Protein AF-A0A7C7JSM4-F1 (afdb_monomer)

Structure (mmCIF, N/CA/C/O backbone):
data_AF-A0A7C7JSM4-F1
#
_entry.id   AF-A0A7C7JSM4-F1
#
loop_
_atom_site.group_PDB
_atom_site.id
_atom_site.type_symbol
_atom_site.label_atom_id
_atom_site.label_alt_id
_atom_site.label_comp_id
_atom_site.label_asym_id
_atom_site.label_entity_id
_atom_site.label_seq_id
_atom_site.pdbx_PDB_ins_code
_atom_site.Cartn_x
_atom_site.Cartn_y
_atom_site.Cartn_z
_atom_site.occupancy
_atom_site.B_iso_or_equiv
_atom_site.auth_seq_id
_atom_site.auth_comp_id
_atom_site.auth_asym_id
_atom_site.auth_atom_id
_atom_site.pdbx_PDB_model_num
ATOM 1 N N . MET A 1 1 ? -4.586 15.746 -6.854 1.00 43.91 1 MET A N 1
ATOM 2 C CA . MET A 1 1 ? -5.622 15.555 -7.895 1.00 43.91 1 MET A CA 1
ATOM 3 C C . MET A 1 1 ? -6.341 14.269 -7.518 1.00 43.91 1 MET A C 1
ATOM 5 O O . MET A 1 1 ? -5.665 13.257 -7.448 1.00 43.91 1 MET A O 1
ATOM 9 N N . ARG A 1 2 ? -7.622 14.309 -7.131 1.00 60.72 2 ARG A N 1
ATOM 10 C CA . ARG A 1 2 ? -8.374 13.088 -6.781 1.00 60.72 2 ARG A CA 1
ATOM 11 C C . ARG A 1 2 ? -8.929 12.494 -8.073 1.00 60.72 2 ARG A C 1
ATOM 13 O O . ARG A 1 2 ? -9.637 13.203 -8.787 1.00 60.72 2 ARG A O 1
ATOM 20 N N . ALA A 1 3 ? -8.571 11.256 -8.400 1.00 77.19 3 ALA A N 1
ATOM 21 C CA . ALA A 1 3 ? -9.196 10.539 -9.502 1.00 77.19 3 ALA A CA 1
ATOM 22 C C . ALA A 1 3 ? -10.397 9.767 -8.948 1.00 77.19 3 ALA A C 1
ATOM 24 O O . ALA A 1 3 ? -10.268 8.973 -8.020 1.00 77.19 3 ALA A O 1
ATOM 25 N N . GLU A 1 4 ? -11.579 10.042 -9.490 1.00 86.44 4 GLU A N 1
ATOM 26 C CA . GLU A 1 4 ? -12.813 9.370 -9.099 1.00 86.44 4 GLU A CA 1
ATOM 27 C C . GLU A 1 4 ? -13.455 8.728 -10.328 1.00 86.44 4 GLU A C 1
ATOM 29 O O . GLU A 1 4 ? -13.474 9.305 -11.417 1.00 86.44 4 GLU A O 1
ATOM 34 N N . GLY A 1 5 ? -13.996 7.531 -10.144 1.00 87.50 5 GLY A N 1
ATOM 35 C CA . GLY A 1 5 ? -14.772 6.805 -11.139 1.00 87.50 5 GLY A CA 1
ATOM 36 C C . GLY A 1 5 ? -16.136 6.421 -10.583 1.00 87.50 5 GLY A C 1
ATOM 37 O O . GLY A 1 5 ? -16.350 6.384 -9.372 1.00 87.50 5 GLY A O 1
ATOM 38 N N . ALA A 1 6 ? -17.080 6.109 -11.464 1.00 87.94 6 ALA A N 1
ATOM 39 C CA . ALA A 1 6 ? -18.356 5.536 -11.062 1.00 87.94 6 ALA A CA 1
ATOM 40 C C . ALA A 1 6 ? -18.782 4.457 -12.054 1.00 87.94 6 ALA A C 1
ATOM 42 O O . ALA A 1 6 ? -18.641 4.627 -13.265 1.00 87.94 6 ALA A O 1
ATOM 43 N N . PHE A 1 7 ? -19.331 3.363 -11.540 1.00 87.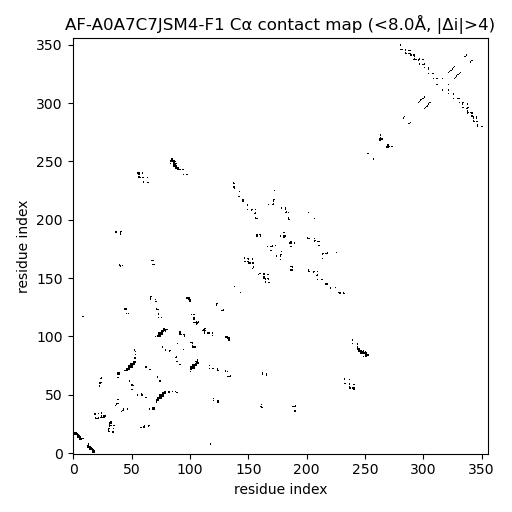94 7 PHE A N 1
ATOM 44 C CA . PHE A 1 7 ? -19.892 2.289 -12.353 1.00 87.94 7 PHE A CA 1
ATOM 45 C C . PHE A 1 7 ? -21.168 1.738 -11.714 1.00 87.94 7 PHE A C 1
ATOM 47 O O . PHE A 1 7 ? -21.513 2.077 -10.580 1.00 87.94 7 PHE A O 1
ATOM 54 N N . VAL A 1 8 ? -21.909 0.925 -12.466 1.00 84.94 8 VAL A N 1
ATOM 55 C CA . VAL A 1 8 ? -23.122 0.260 -11.980 1.00 84.94 8 VAL A CA 1
ATOM 56 C C . VAL A 1 8 ? -22.931 -1.244 -12.087 1.00 84.94 8 VAL A C 1
ATOM 58 O O . VAL A 1 8 ? -22.596 -1.743 -13.159 1.00 84.94 8 VAL A O 1
ATOM 61 N N . HIS A 1 9 ? -23.169 -1.955 -10.990 1.00 82.00 9 HIS A N 1
ATOM 62 C CA . HIS A 1 9 ? -23.124 -3.411 -10.924 1.00 82.00 9 HIS A CA 1
ATOM 63 C C . HIS A 1 9 ? -24.353 -3.916 -10.163 1.00 82.00 9 HIS A C 1
ATOM 65 O O . HIS A 1 9 ? -24.706 -3.356 -9.128 1.00 82.00 9 HIS A O 1
ATOM 71 N N . GLU A 1 10 ? -25.064 -4.898 -10.725 1.00 81.19 10 GLU A N 1
ATOM 72 C CA . GLU A 1 10 ? -26.321 -5.443 -10.172 1.00 81.19 10 GLU A CA 1
ATOM 73 C C . GLU A 1 10 ? -27.350 -4.371 -9.746 1.00 81.19 10 GLU A C 1
ATOM 75 O O . GLU A 1 10 ? -28.054 -4.489 -8.745 1.00 81.19 10 GLU A O 1
ATOM 80 N N . GLY A 1 11 ? -27.433 -3.276 -10.510 1.00 79.94 11 GLY A N 1
ATOM 81 C CA . GLY A 1 11 ? -28.351 -2.165 -10.235 1.00 79.94 11 GLY A CA 1
ATOM 82 C C . GLY A 1 11 ? -27.912 -1.218 -9.111 1.00 79.94 11 GLY A C 1
ATOM 83 O O . GLY A 1 11 ? -28.599 -0.227 -8.863 1.00 79.94 11 GLY A O 1
ATOM 84 N N . LYS A 1 12 ? -26.762 -1.455 -8.468 1.00 82.94 12 LYS A N 1
ATOM 85 C CA . LYS A 1 12 ? -26.155 -0.541 -7.493 1.00 82.94 12 LYS A CA 1
ATOM 86 C C . LYS A 1 12 ? -25.086 0.323 -8.139 1.00 82.94 12 LYS A C 1
ATOM 88 O O . LYS A 1 12 ? -24.290 -0.148 -8.946 1.00 82.94 12 LYS A O 1
ATOM 93 N N . ARG A 1 13 ? -25.060 1.604 -7.770 1.00 87.62 13 ARG A N 1
ATOM 94 C CA . ARG A 1 13 ? -24.029 2.548 -8.206 1.00 87.62 13 ARG A CA 1
ATOM 95 C C . ARG A 1 13 ? -22.855 2.485 -7.235 1.00 87.62 13 ARG A C 1
ATOM 97 O O . ARG A 1 13 ? -23.039 2.760 -6.056 1.00 87.62 13 ARG A O 1
ATOM 104 N N . ALA A 1 14 ? -21.675 2.168 -7.745 1.00 87.81 14 ALA A N 1
ATOM 105 C CA . ALA A 1 14 ? -20.425 2.213 -7.005 1.00 87.81 14 ALA A CA 1
ATOM 106 C C . ALA A 1 14 ? -19.647 3.476 -7.391 1.00 87.81 14 ALA A C 1
ATOM 108 O O . ALA A 1 14 ? -19.574 3.829 -8.572 1.00 87.81 14 ALA A O 1
ATOM 109 N N . LYS A 1 15 ? -19.071 4.150 -6.392 1.00 90.62 15 LYS A N 1
ATOM 110 C CA . LYS A 1 15 ? -18.093 5.226 -6.573 1.00 90.62 15 LYS A CA 1
ATOM 111 C C . LYS A 1 15 ? -16.720 4.664 -6.219 1.00 90.62 15 LYS A C 1
ATOM 113 O O . LYS A 1 15 ? -16.550 4.100 -5.146 1.00 90.62 15 LYS A O 1
ATOM 118 N N . VAL A 1 16 ? -15.761 4.821 -7.120 1.00 91.88 16 VAL A N 1
ATOM 119 C CA . VAL A 1 16 ? -14.362 4.446 -6.908 1.00 91.88 16 VAL A CA 1
ATOM 120 C C . VAL A 1 16 ? -13.582 5.722 -6.666 1.00 91.88 16 VAL A C 1
ATOM 122 O O . VAL A 1 16 ? -13.683 6.661 -7.454 1.00 91.88 16 VAL A O 1
ATOM 125 N N . VAL A 1 17 ? -12.821 5.757 -5.581 1.00 90.81 17 VAL A N 1
ATOM 126 C CA . VAL A 1 17 ? -11.899 6.849 -5.276 1.00 90.81 17 VAL A CA 1
ATOM 127 C C . VAL A 1 17 ? -10.500 6.265 -5.301 1.00 90.81 17 VAL A C 1
ATOM 129 O O . VAL A 1 17 ? -10.220 5.317 -4.571 1.00 90.81 17 VAL A O 1
ATOM 132 N N . ASP A 1 18 ? -9.653 6.805 -6.168 1.00 91.12 18 ASP A N 1
ATOM 133 C CA . ASP A 1 18 ? -8.250 6.425 -6.225 1.00 91.12 18 ASP A CA 1
ATOM 134 C C . ASP A 1 18 ? -7.479 7.158 -5.127 1.00 91.12 18 ASP A C 1
ATOM 136 O O . ASP A 1 18 ? -7.589 8.383 -4.978 1.00 91.12 18 ASP A O 1
ATOM 140 N N . LEU A 1 19 ? -6.720 6.394 -4.347 1.00 90.31 19 LEU A N 1
ATOM 141 C CA . LEU A 1 19 ? -5.859 6.923 -3.297 1.00 90.31 19 LEU A CA 1
ATOM 142 C C . LEU A 1 19 ? -4.424 7.015 -3.820 1.00 90.31 19 LEU A C 1
ATOM 144 O O . LEU A 1 19 ? -4.036 6.214 -4.672 1.00 90.31 19 LEU A O 1
ATOM 148 N N . PRO A 1 20 ? -3.614 7.967 -3.322 1.00 86.81 20 PRO A N 1
ATOM 149 C CA . PRO A 1 20 ? -2.189 7.991 -3.623 1.00 86.81 20 PRO A CA 1
ATOM 150 C C . PRO A 1 20 ? -1.550 6.618 -3.379 1.00 86.81 20 PRO A C 1
ATOM 152 O O . PRO A 1 20 ? -1.876 5.934 -2.409 1.00 86.81 20 PRO A O 1
ATOM 155 N N . GLY A 1 21 ? -0.652 6.200 -4.272 1.00 83.88 21 GLY A N 1
ATOM 156 C CA . GLY A 1 21 ? 0.032 4.917 -4.142 1.00 83.88 21 GLY A CA 1
ATOM 157 C C . GLY A 1 21 ? 1.046 4.952 -3.002 1.00 83.88 21 GLY A C 1
ATOM 158 O O . GLY A 1 21 ? 1.969 5.763 -3.029 1.00 83.88 21 GLY A O 1
ATOM 159 N N . THR A 1 22 ? 0.905 4.053 -2.029 1.00 84.88 22 THR A N 1
ATOM 160 C CA . THR A 1 22 ? 1.775 4.001 -0.848 1.00 84.88 22 THR A CA 1
ATOM 161 C C . THR A 1 22 ? 2.287 2.590 -0.578 1.00 84.88 22 THR A C 1
ATOM 163 O O . THR A 1 22 ? 1.733 1.602 -1.058 1.00 84.88 22 THR A O 1
ATOM 166 N N . TYR A 1 23 ? 3.385 2.488 0.175 1.00 79.81 23 TYR A N 1
ATOM 167 C CA . TYR A 1 23 ? 3.952 1.204 0.616 1.00 79.81 23 TYR A CA 1
ATOM 168 C C . TYR A 1 23 ? 3.729 0.935 2.110 1.00 79.81 23 TYR A C 1
ATOM 170 O O . TYR A 1 23 ? 4.028 -0.159 2.590 1.00 79.81 23 TYR A O 1
ATOM 178 N N . SER A 1 24 ? 3.234 1.933 2.838 1.00 81.88 24 SER A N 1
ATOM 179 C CA . SER A 1 24 ? 2.976 1.921 4.271 1.00 81.88 24 SER A CA 1
ATOM 180 C C . SER A 1 24 ? 1.908 2.976 4.589 1.00 81.88 24 SER A C 1
ATOM 182 O O . SER A 1 24 ? 1.649 3.863 3.784 1.00 81.88 24 SER A O 1
ATOM 184 N N . LEU A 1 25 ? 1.272 2.861 5.748 1.00 80.56 25 LEU A N 1
ATOM 185 C CA . LEU A 1 25 ? 0.425 3.865 6.402 1.00 80.56 25 LEU A CA 1
ATOM 186 C C . LEU A 1 25 ? 1.050 4.301 7.744 1.00 80.56 25 LEU A C 1
ATOM 188 O O . LEU A 1 25 ? 0.390 4.878 8.616 1.00 80.56 25 LEU A O 1
ATOM 192 N N . LEU A 1 26 ? 2.315 3.930 7.970 1.00 70.00 26 LEU A N 1
ATOM 193 C CA . LEU A 1 26 ? 3.094 4.286 9.156 1.00 70.00 26 LEU A CA 1
ATOM 194 C C . LEU A 1 26 ? 4.000 5.502 8.930 1.00 70.00 26 LEU A C 1
ATOM 196 O O . LEU A 1 26 ? 4.373 6.122 9.922 1.00 70.00 26 LEU A O 1
ATOM 200 N N . ALA A 1 27 ? 4.384 5.840 7.693 1.00 63.75 27 ALA A N 1
ATOM 201 C CA . ALA A 1 27 ? 5.304 6.945 7.449 1.00 63.75 27 ALA A CA 1
ATOM 202 C C . ALA A 1 27 ? 4.554 8.281 7.321 1.00 63.75 27 ALA A C 1
ATOM 204 O O . ALA A 1 27 ? 3.412 8.350 6.877 1.00 63.75 27 ALA A O 1
ATOM 205 N N . GLY A 1 28 ? 5.221 9.369 7.706 1.00 68.75 28 GLY A N 1
ATOM 206 C CA . GLY A 1 28 ? 4.673 10.732 7.662 1.00 68.75 28 GLY A CA 1
ATOM 207 C C . GLY A 1 28 ? 4.809 11.402 6.294 1.00 68.75 28 GLY A C 1
ATOM 208 O O . GLY A 1 28 ? 5.182 12.570 6.219 1.00 68.75 28 GLY A O 1
ATOM 209 N N . SER A 1 29 ? 4.634 10.658 5.196 1.00 81.94 29 SER A N 1
ATOM 210 C CA . SER A 1 29 ? 4.543 11.300 3.881 1.00 81.94 29 SER A CA 1
ATOM 211 C C . SER A 1 29 ? 3.112 11.776 3.648 1.00 81.94 29 SER A C 1
ATOM 213 O O . SER A 1 29 ? 2.163 11.114 4.060 1.00 81.94 29 SER A O 1
ATOM 215 N N . VAL A 1 30 ? 2.952 12.902 2.952 1.00 81.81 30 VAL A N 1
ATOM 216 C CA . VAL A 1 30 ? 1.628 13.489 2.683 1.00 81.81 30 VAL A CA 1
ATOM 217 C C . VAL A 1 30 ? 0.700 12.492 1.976 1.00 81.81 30 VAL A C 1
ATOM 219 O O . VAL A 1 30 ? -0.482 12.417 2.293 1.00 81.81 30 VAL A O 1
ATOM 222 N N . ASP A 1 31 ? 1.234 11.692 1.051 1.00 84.12 31 ASP A N 1
ATOM 223 C CA . ASP A 1 31 ? 0.460 10.678 0.327 1.00 84.12 31 ASP A CA 1
ATOM 224 C C . ASP A 1 31 ? -0.027 9.550 1.257 1.00 84.12 31 ASP A C 1
ATOM 226 O O . ASP A 1 31 ? -1.166 9.094 1.137 1.00 84.12 31 ASP A O 1
ATOM 230 N N . GLU A 1 32 ? 0.806 9.140 2.219 1.00 83.88 32 GLU A N 1
ATOM 231 C CA . GLU A 1 32 ? 0.465 8.134 3.235 1.00 83.88 32 GLU A CA 1
ATOM 232 C C . GLU A 1 32 ? -0.576 8.631 4.230 1.00 83.88 32 GLU A C 1
ATOM 234 O O . GLU A 1 32 ? -1.532 7.910 4.521 1.00 83.88 32 GLU A O 1
ATOM 239 N N . GLU A 1 33 ? -0.435 9.869 4.700 1.00 80.50 33 GLU A N 1
ATOM 240 C CA . GLU A 1 33 ? -1.409 10.508 5.583 1.00 80.50 33 GLU A CA 1
ATOM 241 C C . GLU A 1 33 ? -2.777 10.606 4.904 1.00 80.50 33 GLU A C 1
ATOM 243 O O . GLU A 1 33 ? -3.778 10.173 5.470 1.00 80.50 33 GLU A O 1
ATOM 248 N N . VAL A 1 34 ? -2.819 11.058 3.646 1.00 83.31 34 VAL A N 1
ATOM 249 C CA . VAL A 1 34 ? -4.068 11.165 2.877 1.00 83.31 34 VAL A CA 1
ATOM 250 C C . VAL A 1 34 ? -4.736 9.801 2.680 1.00 83.31 34 VAL A C 1
ATOM 252 O O . VAL A 1 34 ? -5.952 9.690 2.848 1.00 83.31 34 VAL A O 1
ATOM 255 N N . ALA A 1 35 ? -3.976 8.760 2.323 1.00 87.31 35 ALA A N 1
ATOM 256 C CA . ALA A 1 35 ? -4.527 7.417 2.144 1.00 87.31 35 ALA A CA 1
ATOM 257 C C . ALA A 1 35 ? -5.081 6.856 3.465 1.00 87.31 35 ALA A C 1
ATOM 259 O O . ALA A 1 35 ? -6.207 6.359 3.511 1.00 87.31 35 ALA A O 1
ATOM 260 N N . ARG A 1 36 ? -4.315 6.985 4.552 1.00 85.19 36 ARG A N 1
ATOM 261 C CA . ARG A 1 36 ? -4.686 6.542 5.902 1.00 85.19 36 ARG A CA 1
ATOM 262 C C . ARG A 1 36 ? -5.955 7.224 6.400 1.00 85.19 36 ARG A C 1
ATOM 264 O O . ARG A 1 36 ? -6.879 6.550 6.854 1.00 85.19 36 ARG A O 1
ATOM 271 N N . ASP A 1 37 ? -6.010 8.544 6.278 1.00 80.94 37 ASP A N 1
ATOM 272 C CA . ASP A 1 37 ? -7.128 9.350 6.751 1.00 80.94 37 ASP A CA 1
ATOM 273 C C . ASP A 1 37 ? -8.402 9.045 5.961 1.00 80.94 37 ASP A C 1
ATOM 275 O O . ASP A 1 37 ? -9.491 8.981 6.532 1.00 80.94 37 ASP A O 1
ATOM 279 N N . PHE A 1 38 ? -8.280 8.775 4.660 1.00 86.38 38 PHE A N 1
ATOM 280 C CA . PHE A 1 38 ? -9.420 8.358 3.853 1.00 86.38 38 PHE A CA 1
ATOM 281 C C . PHE A 1 38 ? -9.923 6.960 4.236 1.00 86.38 38 PHE A C 1
ATOM 283 O O . PHE A 1 38 ? -11.129 6.764 4.375 1.00 86.38 38 PHE A O 1
ATOM 290 N N . VAL A 1 39 ? -9.027 5.987 4.438 1.00 87.56 39 VAL A N 1
ATOM 291 C CA . VAL A 1 39 ? -9.419 4.625 4.847 1.00 87.56 39 VAL A CA 1
ATOM 292 C C . VAL A 1 39 ? -10.088 4.636 6.224 1.00 87.56 39 VAL A C 1
ATOM 294 O O . VAL A 1 39 ? -11.064 3.914 6.430 1.00 87.56 39 VAL A O 1
ATOM 297 N N . LEU A 1 40 ? -9.604 5.466 7.152 1.00 82.44 40 LEU A N 1
ATOM 298 C CA . LEU A 1 40 ? -10.149 5.550 8.504 1.00 82.44 40 LEU A CA 1
ATOM 299 C C . LEU A 1 40 ? -11.435 6.386 8.569 1.00 82.44 40 LEU A C 1
ATOM 301 O O . LEU A 1 40 ? -12.444 5.898 9.070 1.00 82.44 40 LEU A O 1
ATOM 305 N N . PHE A 1 41 ? -11.428 7.624 8.069 1.00 80.25 41 PHE A N 1
ATOM 306 C CA . PHE A 1 41 ? -12.522 8.590 8.262 1.00 80.25 41 PHE A CA 1
ATOM 307 C C . PHE A 1 41 ? -13.465 8.714 7.073 1.00 80.25 41 PHE A C 1
ATOM 309 O O . PHE A 1 41 ? -14.626 9.068 7.262 1.00 80.25 41 PHE A O 1
ATOM 316 N N . GLY A 1 42 ? -13.010 8.360 5.871 1.00 76.38 42 GLY A N 1
ATOM 317 C CA . GLY A 1 42 ? -13.853 8.332 4.677 1.00 76.38 42 GLY A CA 1
ATOM 318 C C . GLY A 1 42 ? -14.924 7.238 4.722 1.00 76.38 42 GLY A C 1
ATOM 319 O O . GLY A 1 42 ? -15.819 7.244 3.881 1.00 76.38 42 GLY A O 1
ATOM 320 N N . ARG A 1 43 ? -14.841 6.315 5.698 1.00 79.69 43 ARG A N 1
ATOM 321 C CA . ARG A 1 43 ? -15.768 5.191 5.919 1.00 79.69 43 ARG A CA 1
ATOM 322 C C . ARG A 1 43 ? -16.137 4.471 4.603 1.00 79.69 43 ARG A C 1
ATOM 324 O O . ARG A 1 43 ? -17.324 4.349 4.296 1.00 79.69 43 ARG A O 1
ATOM 331 N N . PRO A 1 44 ? -15.151 4.010 3.806 1.00 88.38 44 PRO A N 1
ATOM 332 C CA . PRO A 1 44 ? -15.445 3.310 2.563 1.00 88.38 44 PRO A CA 1
ATOM 333 C C . PRO A 1 44 ? -16.218 2.011 2.833 1.00 88.38 44 PRO A C 1
ATOM 335 O O . PRO A 1 44 ? -15.909 1.272 3.770 1.00 88.38 44 PRO A O 1
ATOM 338 N N . ASP A 1 45 ? -17.195 1.699 1.975 1.00 90.31 45 ASP A N 1
ATOM 339 C CA . ASP A 1 45 ? -17.952 0.442 2.062 1.00 90.31 45 ASP A CA 1
ATOM 340 C C . ASP A 1 45 ? -17.056 -0.787 1.856 1.00 90.31 45 ASP A C 1
ATOM 342 O O . ASP A 1 45 ? -17.336 -1.847 2.421 1.00 90.31 45 ASP A O 1
ATOM 346 N N . VAL A 1 46 ? -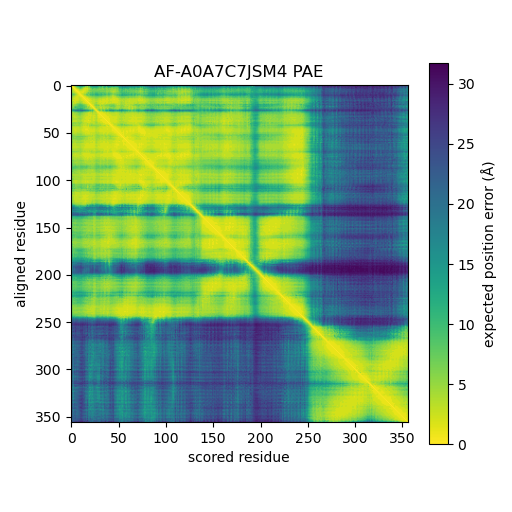16.002 -0.635 1.039 1.00 92.75 46 VAL A N 1
ATOM 347 C CA . VAL A 1 46 ? -14.953 -1.624 0.756 1.00 92.75 46 VAL A CA 1
ATOM 348 C C . VAL A 1 46 ? -13.656 -0.910 0.376 1.00 92.75 46 VAL A C 1
ATOM 350 O O . VAL A 1 46 ? -13.667 0.014 -0.438 1.00 92.75 46 VAL A O 1
ATOM 353 N N . THR A 1 47 ? -12.533 -1.397 0.894 1.00 94.19 47 THR A N 1
ATOM 354 C CA . THR A 1 47 ? -11.178 -1.002 0.500 1.00 94.19 47 THR A CA 1
ATOM 355 C C . THR A 1 47 ? -10.562 -2.097 -0.369 1.00 94.19 47 THR A C 1
ATOM 357 O O . THR A 1 47 ? -10.376 -3.227 0.081 1.00 94.19 47 THR A O 1
ATOM 360 N N . VAL A 1 48 ? -10.224 -1.779 -1.621 1.00 95.25 48 VAL A N 1
ATOM 361 C CA . VAL A 1 48 ? -9.515 -2.712 -2.512 1.00 95.25 48 VAL A CA 1
ATOM 362 C C . VAL A 1 48 ? -8.017 -2.461 -2.412 1.00 95.25 48 VAL A C 1
ATOM 364 O O . VAL A 1 48 ? -7.553 -1.366 -2.722 1.00 95.25 48 VAL A O 1
ATOM 367 N N . VAL A 1 49 ? -7.253 -3.477 -2.015 1.00 95.31 49 VAL A N 1
ATOM 368 C CA . VAL A 1 49 ? -5.791 -3.388 -1.903 1.00 95.31 49 VAL A CA 1
ATOM 369 C C . VAL A 1 49 ? -5.153 -4.152 -3.051 1.00 95.31 49 VAL A C 1
ATOM 371 O O . VAL A 1 49 ? -5.247 -5.377 -3.129 1.00 95.31 49 VAL A O 1
ATOM 374 N N . VAL A 1 50 ? -4.508 -3.424 -3.960 1.00 95.00 50 VAL A N 1
ATOM 375 C CA . VAL A 1 50 ? -3.822 -4.008 -5.117 1.00 95.00 50 VAL A CA 1
ATOM 376 C C . VAL A 1 50 ? -2.422 -4.455 -4.711 1.00 95.00 50 VAL A C 1
ATOM 378 O O . VAL A 1 50 ? -1.609 -3.653 -4.262 1.00 95.00 50 VAL A O 1
ATOM 381 N N . VAL A 1 51 ? -2.134 -5.740 -4.894 1.00 94.81 51 VAL A N 1
ATOM 382 C CA . VAL A 1 51 ? -0.903 -6.397 -4.451 1.00 94.81 51 VAL A CA 1
ATOM 383 C C . VAL A 1 51 ? -0.151 -6.970 -5.646 1.00 94.81 51 VAL A C 1
ATOM 385 O O . VAL A 1 51 ? -0.698 -7.754 -6.415 1.00 94.81 51 VAL A O 1
ATOM 388 N N . ASP A 1 52 ? 1.126 -6.617 -5.788 1.00 93.38 52 ASP A N 1
ATOM 389 C CA . ASP A 1 52 ? 2.014 -7.180 -6.813 1.00 93.38 52 ASP A CA 1
ATOM 390 C C . ASP A 1 52 ? 2.448 -8.613 -6.444 1.00 93.38 52 ASP A C 1
ATOM 392 O O . ASP A 1 52 ? 3.186 -8.826 -5.474 1.00 93.38 52 ASP A O 1
ATOM 396 N N . ALA A 1 53 ? 2.042 -9.600 -7.250 1.00 92.25 53 ALA A N 1
ATOM 397 C CA . ALA A 1 53 ? 2.390 -11.005 -7.051 1.00 92.25 53 ALA A CA 1
ATOM 398 C C . ALA A 1 53 ? 3.902 -11.291 -7.126 1.00 92.25 53 ALA A C 1
ATOM 400 O O . ALA A 1 53 ? 4.368 -12.265 -6.528 1.00 92.25 53 ALA A O 1
ATOM 401 N N . THR A 1 54 ? 4.688 -10.453 -7.815 1.00 89.19 54 THR A N 1
ATOM 402 C CA . THR A 1 54 ? 6.154 -10.591 -7.893 1.00 89.19 54 THR A CA 1
ATOM 403 C C . THR A 1 54 ? 6.847 -10.187 -6.587 1.00 89.19 54 THR A C 1
ATOM 405 O O . THR A 1 54 ? 7.939 -10.672 -6.291 1.00 89.19 54 THR A O 1
ATOM 408 N N . ARG A 1 55 ? 6.204 -9.333 -5.775 1.00 89.75 55 ARG A N 1
ATOM 409 C CA . ARG A 1 55 ? 6.741 -8.762 -4.527 1.00 89.75 55 ARG A CA 1
ATOM 410 C C . ARG A 1 55 ? 5.752 -8.885 -3.366 1.00 89.75 55 ARG A C 1
ATOM 412 O O . ARG A 1 55 ? 5.535 -7.922 -2.629 1.00 89.75 55 ARG A O 1
ATOM 419 N N . LEU A 1 56 ? 5.170 -10.073 -3.201 1.00 91.50 56 LEU A N 1
ATOM 420 C CA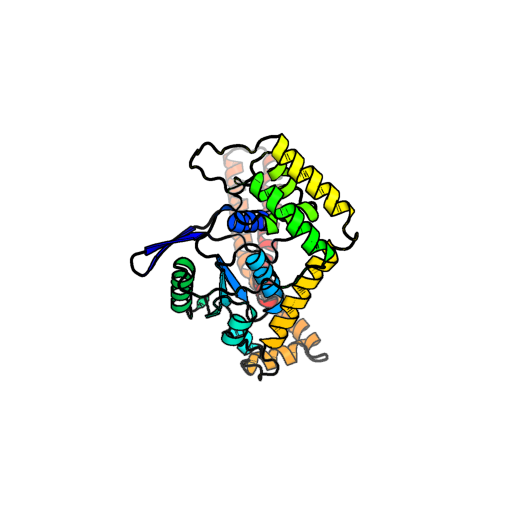 . LEU A 1 56 ? 4.098 -10.323 -2.230 1.00 91.50 56 LEU A CA 1
ATOM 421 C C . LEU A 1 56 ? 4.456 -9.874 -0.805 1.00 91.50 56 LEU A C 1
ATOM 423 O O . LEU A 1 56 ? 3.710 -9.106 -0.220 1.00 91.50 56 LEU A O 1
ATOM 427 N N . GLU A 1 57 ? 5.611 -10.290 -0.280 1.00 89.62 57 GLU A N 1
ATOM 428 C CA . GLU A 1 57 ? 6.078 -9.977 1.084 1.00 89.62 57 GLU A CA 1
ATOM 429 C C . GLU A 1 57 ? 5.995 -8.479 1.411 1.00 89.62 57 GLU A C 1
ATOM 431 O O . GLU A 1 57 ? 5.348 -8.083 2.376 1.00 89.62 57 GLU A O 1
ATOM 436 N N . ARG A 1 58 ? 6.567 -7.633 0.547 1.00 86.88 58 ARG A N 1
ATOM 437 C CA . ARG A 1 58 ? 6.570 -6.177 0.740 1.00 86.88 58 ARG A CA 1
ATOM 438 C C . ARG A 1 58 ? 5.164 -5.579 0.686 1.00 86.88 58 ARG A C 1
ATOM 440 O O . AR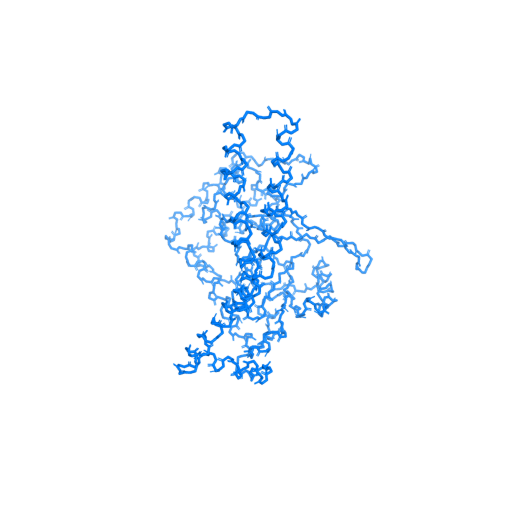G A 1 58 ? 4.870 -4.645 1.418 1.00 86.88 58 ARG A O 1
ATOM 447 N N . ASN A 1 59 ? 4.311 -6.096 -0.195 1.00 92.62 59 ASN A N 1
ATOM 448 C CA . ASN A 1 59 ? 2.950 -5.588 -0.369 1.00 92.62 59 ASN A CA 1
ATOM 449 C C . ASN A 1 59 ? 2.013 -6.056 0.756 1.00 92.62 59 ASN A C 1
ATOM 451 O O . ASN A 1 59 ? 1.091 -5.331 1.117 1.00 92.62 59 ASN A O 1
ATOM 455 N N . LEU A 1 60 ? 2.255 -7.234 1.342 1.00 92.56 60 LEU A N 1
ATOM 456 C CA . LEU A 1 60 ? 1.459 -7.729 2.466 1.00 92.56 60 LEU A CA 1
ATOM 457 C C . LEU A 1 60 ? 1.592 -6.853 3.710 1.00 92.56 60 LEU A C 1
ATOM 459 O O . LEU A 1 60 ? 0.638 -6.777 4.473 1.00 92.56 60 LEU A O 1
ATOM 463 N N . ASN A 1 61 ? 2.708 -6.141 3.888 1.00 89.25 61 ASN A N 1
ATOM 464 C CA . ASN A 1 61 ? 2.832 -5.167 4.972 1.00 89.25 61 ASN A CA 1
ATOM 465 C C . ASN A 1 61 ? 1.723 -4.096 4.905 1.00 89.25 61 ASN A C 1
ATOM 467 O O . ASN A 1 61 ? 1.055 -3.838 5.902 1.00 89.25 61 ASN A O 1
ATOM 471 N N . LEU A 1 62 ? 1.458 -3.540 3.716 1.00 91.5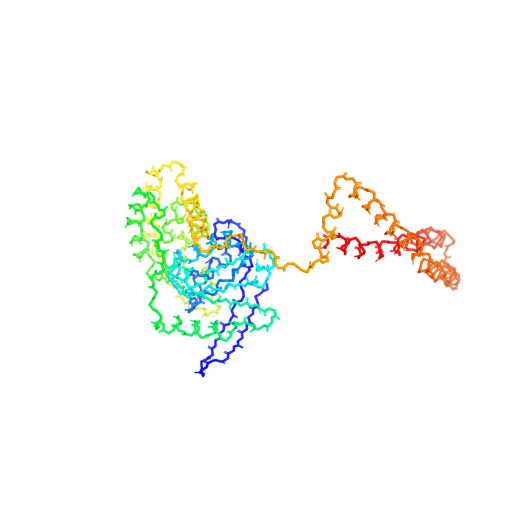0 62 LEU A N 1
ATOM 472 C CA . LEU A 1 62 ? 0.361 -2.588 3.517 1.00 91.50 62 LEU A CA 1
ATOM 473 C C . LEU A 1 62 ? -1.006 -3.238 3.777 1.00 91.50 62 LEU A C 1
ATOM 475 O O . LEU A 1 62 ? -1.860 -2.636 4.422 1.00 91.50 62 LEU A O 1
ATOM 479 N N . VAL A 1 63 ? -1.209 -4.474 3.306 1.00 92.88 63 VAL A N 1
ATOM 480 C CA . VAL A 1 63 ? -2.460 -5.217 3.533 1.00 92.88 63 VAL A CA 1
ATOM 481 C C . VAL A 1 63 ? -2.735 -5.371 5.028 1.00 92.88 63 VAL A C 1
ATOM 483 O O . VAL A 1 63 ? -3.832 -5.048 5.470 1.00 92.88 63 VAL A O 1
ATOM 486 N N . LEU A 1 64 ? -1.747 -5.811 5.813 1.00 90.06 64 LEU A N 1
ATOM 487 C CA . LEU A 1 64 ? -1.893 -5.991 7.259 1.00 90.06 64 LEU A CA 1
ATOM 488 C C . LEU A 1 64 ? -2.221 -4.669 7.967 1.00 90.06 64 LEU A C 1
ATOM 490 O O . LEU A 1 64 ? -3.129 -4.634 8.788 1.00 90.06 64 LEU A O 1
ATOM 494 N N . GLN A 1 65 ? -1.563 -3.570 7.591 1.00 88.69 65 GLN A N 1
ATOM 495 C CA . GLN A 1 65 ? -1.844 -2.249 8.167 1.00 88.69 65 GLN A CA 1
ATOM 496 C C . GLN A 1 65 ? -3.254 -1.739 7.837 1.00 88.69 65 GLN A C 1
ATOM 498 O O . GLN A 1 65 ? -3.878 -1.069 8.656 1.00 88.69 65 GLN A O 1
ATOM 503 N N . ILE A 1 66 ? -3.778 -2.047 6.648 1.00 90.81 66 ILE A N 1
ATOM 504 C CA . ILE A 1 66 ? -5.161 -1.709 6.290 1.00 90.81 66 ILE A CA 1
ATOM 505 C C . ILE A 1 66 ? -6.146 -2.584 7.075 1.00 90.81 66 ILE A C 1
ATOM 507 O O . ILE A 1 66 ? -7.161 -2.069 7.541 1.00 90.81 66 ILE A O 1
ATOM 511 N N . LEU A 1 67 ? -5.832 -3.869 7.278 1.00 88.94 67 LEU A N 1
ATOM 512 C CA . LEU A 1 67 ? -6.637 -4.782 8.100 1.00 88.94 67 LEU A CA 1
ATOM 513 C C . LEU A 1 67 ? -6.673 -4.374 9.583 1.00 88.94 67 LEU A C 1
ATOM 515 O O . LEU A 1 67 ? -7.656 -4.649 10.264 1.00 88.94 67 LEU A O 1
ATOM 519 N N . GLU A 1 68 ? -5.656 -3.666 10.087 1.00 85.50 68 GLU A N 1
ATOM 520 C CA . GLU A 1 68 ? -5.706 -3.041 11.420 1.00 85.50 68 GLU A CA 1
ATOM 521 C C . GLU A 1 68 ? -6.721 -1.885 11.498 1.00 85.50 68 GLU A C 1
ATOM 523 O O . GLU A 1 68 ? -7.223 -1.578 12.583 1.00 85.50 68 GLU A O 1
ATOM 528 N N . ILE A 1 69 ? -7.021 -1.232 10.367 1.00 86.31 69 ILE A N 1
ATOM 529 C CA . ILE A 1 69 ? -7.952 -0.098 10.284 1.00 86.31 69 ILE A CA 1
ATOM 530 C C . ILE A 1 69 ? -9.383 -0.581 10.028 1.00 86.31 69 ILE A C 1
ATOM 532 O O . ILE A 1 69 ? -10.306 -0.111 10.698 1.00 86.31 69 ILE A O 1
ATOM 536 N N . THR A 1 70 ? -9.578 -1.493 9.072 1.00 86.19 70 THR A N 1
ATOM 537 C CA . THR A 1 70 ? -10.900 -1.953 8.627 1.00 86.19 70 THR A CA 1
ATOM 538 C C . THR A 1 70 ? -10.889 -3.414 8.186 1.00 86.19 70 THR A C 1
ATOM 540 O O . THR A 1 70 ? -9.978 -3.869 7.501 1.00 86.19 70 THR A O 1
ATOM 543 N N . ASP A 1 71 ? -11.965 -4.133 8.504 1.00 86.25 71 ASP A N 1
ATOM 544 C CA . ASP A 1 71 ? -12.173 -5.513 8.052 1.00 86.25 71 ASP A CA 1
ATOM 545 C C . ASP A 1 71 ? -12.812 -5.572 6.642 1.00 86.25 71 ASP A C 1
ATOM 547 O O . ASP A 1 71 ? -12.925 -6.637 6.038 1.00 86.25 71 ASP A O 1
ATOM 551 N N . ARG A 1 72 ? -13.252 -4.436 6.081 1.00 89.88 72 ARG A N 1
ATOM 552 C CA . ARG A 1 72 ? -13.930 -4.365 4.770 1.00 89.88 72 ARG A CA 1
ATOM 553 C C . ARG A 1 72 ? -12.920 -4.302 3.625 1.00 89.88 72 ARG A C 1
ATOM 555 O O . ARG A 1 72 ? -12.875 -3.319 2.890 1.00 89.88 72 ARG A O 1
ATOM 562 N N . VAL A 1 73 ? -12.088 -5.329 3.489 1.00 93.19 73 VAL A N 1
ATOM 563 C CA . VAL A 1 73 ? -10.971 -5.352 2.532 1.00 93.19 73 VAL A CA 1
ATOM 564 C C . VAL A 1 73 ? -11.165 -6.435 1.475 1.00 93.19 73 VAL A C 1
ATOM 566 O O . VAL A 1 73 ? -11.596 -7.540 1.786 1.00 93.19 73 VAL A O 1
ATOM 569 N N . VAL A 1 74 ? -10.800 -6.134 0.228 1.00 95.44 74 VAL A N 1
ATOM 570 C CA . VAL A 1 74 ? -10.609 -7.127 -0.840 1.00 95.44 74 VAL A CA 1
ATOM 571 C C . VAL A 1 74 ? -9.194 -6.984 -1.380 1.00 95.44 74 VAL A C 1
ATOM 573 O O . VAL A 1 74 ? -8.785 -5.897 -1.787 1.00 95.44 74 VAL A O 1
ATOM 576 N N . VAL A 1 75 ? -8.434 -8.075 -1.399 1.00 96.19 75 VAL A N 1
ATOM 577 C CA . VAL A 1 75 ? -7.068 -8.077 -1.928 1.00 96.19 75 VAL A CA 1
ATOM 578 C C . VAL A 1 75 ? -7.098 -8.483 -3.395 1.00 96.19 75 VAL A C 1
ATOM 580 O O . VAL A 1 75 ? -7.543 -9.576 -3.740 1.00 96.19 75 VAL A O 1
ATOM 583 N N . PHE A 1 76 ? -6.589 -7.616 -4.266 1.00 96.38 76 PHE A N 1
ATOM 584 C CA . PHE A 1 76 ? -6.425 -7.910 -5.683 1.00 96.38 76 PHE A CA 1
ATOM 585 C C . PHE A 1 76 ? -4.963 -8.235 -5.992 1.00 96.38 76 PHE A C 1
ATOM 587 O O . PHE A 1 76 ? -4.113 -7.350 -6.082 1.00 96.38 76 PHE A O 1
ATOM 594 N N . LEU A 1 77 ? -4.667 -9.520 -6.158 1.00 95.56 77 LEU A N 1
ATOM 595 C CA . LEU A 1 77 ? -3.352 -10.033 -6.508 1.00 95.56 77 LEU A CA 1
ATOM 596 C C . LEU A 1 77 ? -3.101 -9.864 -8.017 1.00 95.56 77 LEU A C 1
ATOM 598 O O . LEU A 1 77 ? -3.543 -10.671 -8.837 1.00 95.56 77 LEU A O 1
ATOM 602 N N . ASN A 1 78 ? -2.383 -8.805 -8.376 1.00 94.56 78 ASN A N 1
ATOM 603 C CA . ASN A 1 78 ? -2.079 -8.412 -9.749 1.00 94.56 78 ASN A CA 1
ATOM 604 C C . ASN A 1 78 ? -0.732 -8.991 -10.231 1.00 94.56 78 ASN A C 1
ATOM 606 O O . ASN A 1 78 ? 0.088 -9.441 -9.431 1.00 94.56 78 ASN A O 1
ATOM 610 N N . LEU A 1 79 ? -0.474 -8.927 -11.542 1.00 91.06 79 LEU A N 1
ATOM 611 C CA . LEU A 1 79 ? 0.782 -9.361 -12.185 1.00 91.06 79 LEU A CA 1
ATOM 612 C C . LEU A 1 79 ? 1.112 -10.851 -11.964 1.00 91.06 79 LEU A C 1
ATOM 614 O O . LEU A 1 79 ? 2.277 -11.248 -11.858 1.00 91.06 79 LEU A O 1
ATOM 618 N N . VAL A 1 80 ? 0.085 -11.704 -11.881 1.00 89.44 80 VAL A N 1
ATOM 619 C CA . VAL A 1 80 ? 0.265 -13.155 -11.685 1.00 89.44 80 VAL A CA 1
ATOM 620 C C . VAL A 1 80 ? 0.950 -13.849 -12.864 1.00 89.44 80 VAL A C 1
ATOM 622 O O . VAL A 1 80 ? 1.601 -14.879 -12.687 1.00 89.44 80 VAL A O 1
ATOM 625 N N . ASP A 1 81 ? 0.824 -13.298 -14.066 1.00 88.62 81 ASP A N 1
ATOM 626 C CA . ASP A 1 81 ? 1.521 -13.728 -15.274 1.00 88.62 81 ASP A CA 1
ATOM 627 C C . ASP A 1 81 ? 3.029 -13.457 -15.175 1.00 88.62 81 ASP A C 1
ATOM 629 O O . ASP A 1 81 ? 3.833 -14.368 -15.394 1.00 88.62 81 ASP A O 1
ATOM 633 N N . GLU A 1 82 ? 3.414 -12.251 -14.756 1.00 87.12 82 GLU A N 1
ATOM 634 C CA . GLU A 1 82 ? 4.812 -11.858 -14.570 1.00 87.12 82 GLU A CA 1
ATOM 635 C C . GLU A 1 82 ? 5.464 -12.630 -13.414 1.00 87.12 82 GLU A C 1
ATOM 637 O O . GLU A 1 82 ? 6.571 -13.159 -13.542 1.00 87.12 82 GLU A O 1
ATOM 642 N N . ALA A 1 83 ? 4.738 -12.830 -12.309 1.00 87.31 83 ALA A N 1
ATOM 643 C CA . ALA A 1 83 ? 5.196 -13.687 -11.216 1.00 87.31 83 ALA A CA 1
ATOM 644 C C . ALA A 1 83 ? 5.525 -15.107 -11.713 1.00 87.31 83 ALA A C 1
ATOM 646 O O . ALA A 1 83 ? 6.610 -15.635 -11.435 1.00 87.31 83 ALA A O 1
ATOM 647 N N . ARG A 1 84 ? 4.649 -15.699 -12.540 1.00 86.12 84 ARG A N 1
ATOM 648 C CA . ARG A 1 84 ? 4.880 -17.023 -13.144 1.00 86.12 84 ARG A CA 1
ATOM 649 C C . ARG A 1 84 ? 6.092 -17.032 -14.079 1.00 86.12 84 ARG A C 1
ATOM 651 O O . ARG A 1 84 ? 6.848 -18.010 -14.065 1.00 86.12 84 ARG A O 1
ATOM 658 N N . ARG A 1 85 ? 6.337 -15.960 -14.845 1.00 81.88 85 ARG A N 1
ATOM 659 C CA . ARG A 1 85 ? 7.553 -15.817 -15.677 1.00 81.88 85 ARG A CA 1
ATOM 660 C C . ARG A 1 85 ? 8.823 -15.873 -14.833 1.00 81.88 85 ARG A C 1
ATOM 662 O O . ARG A 1 85 ? 9.770 -16.584 -15.185 1.00 81.88 85 ARG A O 1
ATOM 669 N N . HIS A 1 86 ? 8.803 -15.246 -13.659 1.00 81.38 86 HIS A N 1
ATOM 670 C CA . HIS A 1 86 ? 9.900 -15.288 -12.693 1.00 81.38 86 HIS A CA 1
ATOM 671 C C . HIS A 1 86 ? 9.988 -16.583 -11.865 1.00 81.38 86 HIS A C 1
ATOM 673 O O . HIS A 1 86 ? 10.929 -16.740 -11.082 1.00 81.38 86 HIS A O 1
ATOM 679 N N . GLY A 1 87 ? 9.092 -17.553 -12.081 1.00 81.88 87 GLY A N 1
ATOM 680 C CA . GLY A 1 87 ? 9.078 -18.827 -11.354 1.00 81.88 87 GLY A CA 1
ATOM 681 C C . GLY A 1 87 ? 8.469 -18.726 -9.951 1.00 81.88 87 GLY A C 1
ATOM 682 O O . GLY A 1 87 ? 8.770 -19.558 -9.092 1.00 81.88 87 GLY A O 1
ATOM 683 N N . ILE A 1 88 ? 7.636 -17.710 -9.726 1.00 87.00 88 ILE A N 1
ATOM 684 C CA . ILE A 1 88 ? 6.873 -17.479 -8.500 1.00 87.00 88 ILE A CA 1
ATOM 685 C C . ILE A 1 88 ? 5.412 -17.835 -8.794 1.00 87.00 88 ILE A C 1
ATOM 687 O O . ILE A 1 88 ? 4.827 -17.346 -9.758 1.00 87.00 88 ILE A O 1
ATOM 691 N N . ALA A 1 89 ? 4.803 -18.681 -7.968 1.00 88.56 89 ALA A N 1
ATOM 692 C CA . ALA A 1 89 ? 3.349 -18.809 -7.927 1.00 88.56 89 ALA A CA 1
ATOM 693 C C . ALA A 1 89 ? 2.853 -18.514 -6.519 1.00 88.56 89 ALA A C 1
ATOM 695 O O . ALA A 1 89 ? 3.517 -18.830 -5.534 1.00 88.56 89 ALA A O 1
ATOM 696 N N . VAL A 1 90 ? 1.677 -17.911 -6.444 1.00 90.94 90 VAL A N 1
ATOM 697 C CA . VAL A 1 90 ? 1.017 -17.532 -5.200 1.00 90.94 90 VAL A CA 1
ATOM 698 C C . VAL A 1 90 ? -0.297 -18.302 -5.148 1.00 90.94 90 VAL A C 1
ATOM 700 O O . VAL A 1 90 ? -1.068 -18.267 -6.106 1.00 90.94 90 VAL A O 1
ATOM 703 N N . ASP A 1 91 ? -0.530 -19.035 -4.063 1.00 92.06 91 ASP A N 1
ATOM 704 C CA . ASP A 1 91 ? -1.796 -19.732 -3.828 1.00 92.06 91 ASP A CA 1
ATOM 705 C C . ASP A 1 91 ? -2.830 -18.740 -3.272 1.00 92.06 91 ASP A C 1
ATOM 707 O O . ASP A 1 91 ? -2.835 -18.445 -2.077 1.00 92.06 91 ASP A O 1
ATOM 711 N N . SER A 1 92 ? -3.693 -18.194 -4.136 1.00 92.12 92 SER A N 1
ATOM 712 C CA . SER A 1 92 ? -4.687 -17.185 -3.740 1.00 92.12 92 SER A CA 1
ATOM 713 C C . SER A 1 92 ? -5.652 -17.701 -2.672 1.00 92.12 92 SER A C 1
ATOM 715 O O . SER A 1 92 ? -5.928 -16.989 -1.714 1.00 92.12 92 SER A O 1
ATOM 717 N N . SER A 1 93 ? -6.094 -18.958 -2.764 1.00 92.06 93 SER A N 1
ATOM 718 C CA . SER A 1 93 ? -6.998 -19.558 -1.777 1.00 92.06 93 SER A CA 1
ATOM 719 C C . SER A 1 93 ? -6.326 -19.757 -0.421 1.00 92.06 93 SER A C 1
ATOM 721 O O . SER A 1 93 ? -6.975 -19.669 0.621 1.00 92.06 93 SER A O 1
ATOM 723 N N . ARG A 1 94 ? -5.024 -20.064 -0.394 1.00 92.75 94 ARG A N 1
ATOM 724 C CA . ARG A 1 94 ? -4.265 -20.091 0.861 1.00 92.75 94 ARG A CA 1
ATOM 725 C C . ARG A 1 94 ? -4.058 -18.690 1.413 1.00 92.75 94 ARG A C 1
ATOM 727 O O . ARG A 1 94 ? -4.187 -18.531 2.621 1.00 92.75 94 ARG A O 1
ATOM 734 N N . LEU A 1 95 ? -3.775 -17.706 0.561 1.00 93.69 95 LEU A N 1
ATOM 735 C CA . LEU A 1 95 ? -3.642 -16.313 0.984 1.00 93.69 95 LEU A CA 1
ATOM 736 C C . LEU A 1 95 ? -4.936 -15.798 1.617 1.00 93.69 95 LEU A C 1
ATOM 738 O O . LEU A 1 95 ? -4.890 -15.197 2.679 1.00 93.69 95 LEU A O 1
ATOM 742 N N . GLU A 1 96 ? -6.079 -16.109 1.011 1.00 92.88 96 GLU A N 1
ATOM 743 C CA . GLU A 1 96 ? -7.409 -15.770 1.522 1.00 92.88 96 GLU A CA 1
ATOM 744 C C . GLU A 1 96 ? -7.641 -16.346 2.923 1.00 92.88 96 GLU A C 1
ATOM 746 O O . GLU A 1 96 ? -8.055 -15.627 3.826 1.00 92.88 96 GLU A O 1
ATOM 751 N N . ARG A 1 97 ? -7.279 -17.616 3.153 1.00 90.81 97 ARG A N 1
ATOM 752 C CA . ARG A 1 97 ? -7.364 -18.236 4.489 1.00 90.81 97 ARG A CA 1
ATOM 753 C C . ARG A 1 97 ? -6.401 -17.624 5.506 1.00 90.81 97 ARG A C 1
ATOM 755 O O . ARG A 1 97 ? -6.747 -17.544 6.677 1.00 90.81 97 ARG A O 1
ATOM 762 N N . GLU A 1 98 ? -5.195 -17.258 5.079 1.00 90.50 98 GLU A N 1
ATOM 763 C CA . GLU A 1 98 ? -4.168 -16.663 5.946 1.00 90.50 98 GLU A CA 1
ATOM 764 C C . GLU A 1 98 ? -4.451 -15.189 6.268 1.00 90.50 98 GLU A C 1
ATOM 766 O O . GLU A 1 98 ? -3.979 -14.708 7.289 1.00 90.50 98 GLU A O 1
ATOM 771 N N . LEU A 1 99 ? -5.198 -14.467 5.424 1.00 90.81 99 LEU A N 1
ATOM 772 C CA . LEU A 1 99 ? -5.583 -13.070 5.661 1.00 90.81 99 LEU A CA 1
ATOM 773 C C . LEU A 1 99 ? -6.989 -12.926 6.255 1.00 90.81 99 LEU A C 1
ATOM 775 O O . LEU A 1 99 ? -7.267 -11.937 6.931 1.00 90.81 99 LEU A O 1
ATOM 779 N N . GLY A 1 100 ? -7.879 -13.890 6.011 1.00 89.25 100 GLY A N 1
ATOM 780 C CA . GLY A 1 100 ? -9.272 -13.852 6.458 1.00 89.25 100 GLY A CA 1
ATOM 781 C C . GLY A 1 100 ? -10.165 -12.882 5.675 1.00 89.25 100 GLY A C 1
ATOM 782 O O . GLY A 1 100 ? -11.257 -12.560 6.146 1.00 89.25 100 GLY A O 1
ATOM 783 N N . VAL A 1 101 ? -9.701 -12.419 4.508 1.00 92.75 101 VAL A N 1
ATOM 784 C CA . VAL A 1 101 ? -10.412 -11.522 3.581 1.00 92.75 101 VAL A CA 1
ATOM 785 C C . VAL A 1 101 ? -10.322 -12.041 2.142 1.00 92.75 101 VAL A C 1
ATOM 787 O O . VAL A 1 101 ? -9.332 -12.706 1.822 1.00 92.75 101 VAL A O 1
ATOM 790 N N . PRO A 1 102 ? -11.296 -11.727 1.262 1.00 94.06 102 PRO A N 1
ATOM 791 C CA . PRO A 1 102 ? -11.302 -12.195 -0.122 1.00 94.06 102 PRO A CA 1
ATOM 792 C C . PRO A 1 102 ? -10.029 -11.826 -0.886 1.00 94.06 102 PRO A C 1
ATOM 794 O O . PRO A 1 102 ? -9.583 -10.674 -0.858 1.00 94.06 102 PRO A O 1
ATOM 797 N N . VAL A 1 103 ? -9.480 -12.796 -1.623 1.00 95.38 103 VAL A N 1
ATOM 798 C CA . VAL A 1 103 ? -8.318 -12.607 -2.499 1.00 95.38 103 VAL A CA 1
ATOM 799 C C . VAL A 1 103 ? -8.692 -12.986 -3.925 1.00 95.38 103 VAL A C 1
ATOM 801 O O . VAL A 1 103 ? -8.895 -14.157 -4.242 1.00 95.38 103 VAL A O 1
ATOM 804 N N . VAL A 1 104 ? -8.704 -11.998 -4.813 1.00 95.00 104 VAL A N 1
ATOM 805 C CA . VAL A 1 104 ? -8.931 -12.197 -6.248 1.00 95.00 104 VAL A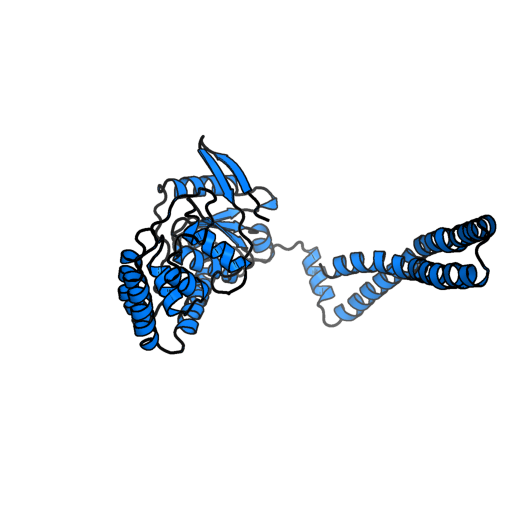 CA 1
ATOM 806 C C . VAL A 1 104 ? -7.612 -12.033 -6.986 1.00 95.00 104 VAL A C 1
ATOM 808 O O . VAL A 1 104 ? -6.858 -11.106 -6.713 1.00 95.00 104 VAL A O 1
ATOM 811 N N . GLN A 1 105 ? -7.320 -12.925 -7.928 1.00 93.94 105 GLN A N 1
ATOM 812 C CA . GLN A 1 105 ? -6.127 -12.835 -8.771 1.00 93.94 105 GLN A CA 1
ATOM 813 C C . GLN A 1 105 ? -6.477 -12.344 -10.175 1.00 93.94 105 GLN A C 1
ATOM 815 O O . GLN A 1 105 ? -7.511 -12.722 -10.724 1.00 93.94 105 GLN A O 1
ATOM 820 N N . GLY A 1 106 ? -5.594 -11.559 -10.787 1.00 90.81 106 GLY A N 1
ATOM 821 C CA . GLY A 1 106 ? -5.848 -11.035 -12.122 1.00 90.81 106 GLY A CA 1
ATOM 822 C C . GLY A 1 106 ? -4.642 -10.413 -12.811 1.00 90.81 106 GLY A C 1
ATOM 823 O O . GLY A 1 106 ? -3.546 -10.311 -12.257 1.00 90.81 106 GLY A O 1
ATOM 824 N N . VAL A 1 107 ? -4.871 -9.993 -14.053 1.00 89.38 107 VAL A N 1
ATOM 825 C CA . VAL A 1 107 ? -3.930 -9.211 -14.861 1.00 89.38 107 VAL A CA 1
ATOM 826 C C . VAL A 1 107 ? -4.677 -7.961 -15.294 1.00 89.38 107 VAL A C 1
ATOM 828 O O . VAL A 1 107 ? -5.390 -7.965 -16.297 1.00 89.38 107 VAL A O 1
ATOM 831 N N . ALA A 1 108 ? -4.535 -6.882 -14.518 1.00 83.31 108 ALA A N 1
ATOM 832 C CA . ALA A 1 108 ? -5.328 -5.665 -14.709 1.00 83.31 108 ALA A CA 1
ATOM 833 C C . ALA A 1 108 ? -5.212 -5.096 -16.136 1.00 83.31 108 ALA A C 1
ATOM 835 O O . ALA A 1 108 ? -6.194 -4.614 -16.694 1.00 83.31 108 ALA A O 1
ATOM 836 N N . ARG A 1 109 ? -4.027 -5.211 -16.756 1.00 84.62 109 ARG A N 1
ATOM 837 C CA . ARG A 1 109 ? -3.761 -4.751 -18.132 1.00 84.62 109 ARG A CA 1
ATOM 838 C C . ARG A 1 109 ? -4.562 -5.505 -19.197 1.00 84.62 109 ARG A C 1
ATOM 840 O O . ARG A 1 109 ? -4.823 -4.946 -20.256 1.00 84.62 109 ARG A O 1
ATOM 847 N N . GLU A 1 110 ? -4.941 -6.748 -18.920 1.00 83.31 110 GLU A N 1
ATOM 848 C CA . GLU A 1 110 ? -5.703 -7.613 -19.828 1.00 83.31 110 GLU A CA 1
ATOM 849 C C . GLU A 1 110 ? -7.193 -7.684 -19.445 1.00 83.31 110 GLU A C 1
ATOM 851 O O . GLU A 1 110 ? -7.967 -8.377 -20.098 1.00 83.31 110 GLU A O 1
ATOM 856 N N . GLY A 1 111 ? -7.606 -6.990 -18.374 1.00 85.12 111 GLY A N 1
ATOM 857 C CA . GLY A 1 111 ? -8.962 -7.059 -17.819 1.00 85.12 111 GLY A CA 1
ATOM 858 C C . GLY A 1 111 ? -9.290 -8.380 -17.109 1.00 85.12 111 GLY A C 1
ATOM 859 O O . GLY A 1 111 ? -10.412 -8.566 -16.643 1.00 85.12 111 GLY A O 1
ATOM 860 N N . ALA A 1 112 ? -8.330 -9.300 -16.992 1.00 88.19 112 ALA A N 1
ATOM 861 C CA . ALA A 1 112 ? -8.536 -10.593 -16.351 1.00 88.19 112 ALA A CA 1
ATOM 862 C C . ALA A 1 112 ? -8.692 -10.438 -14.828 1.00 88.19 112 ALA A C 1
ATOM 864 O O . ALA A 1 112 ? -7.846 -9.817 -14.181 1.00 88.19 112 ALA A O 1
ATOM 865 N N . GLY A 1 113 ? -9.745 -11.036 -14.260 1.00 89.12 113 GLY A N 1
ATOM 866 C CA . GLY A 1 113 ? -10.043 -11.019 -12.820 1.00 89.12 113 GLY A CA 1
ATOM 867 C C . GLY A 1 113 ? -10.823 -9.791 -12.331 1.00 89.12 113 GLY A C 1
ATOM 868 O O . GLY A 1 113 ? -11.089 -9.684 -11.139 1.00 89.12 113 GLY A O 1
ATOM 869 N N . ILE A 1 114 ? -11.206 -8.865 -13.221 1.00 91.19 114 ILE A N 1
ATOM 870 C CA . ILE A 1 114 ? -11.974 -7.666 -12.841 1.00 91.19 114 ILE A CA 1
ATOM 871 C C . ILE A 1 114 ? -13.426 -8.010 -12.480 1.00 91.19 114 ILE A C 1
ATOM 873 O O . ILE A 1 114 ? -13.936 -7.484 -11.496 1.00 91.19 114 ILE A O 1
ATOM 877 N N . ASP A 1 115 ? -14.077 -8.913 -13.216 1.00 91.19 115 ASP A N 1
ATOM 878 C CA . ASP A 1 115 ? -15.453 -9.334 -12.900 1.00 91.19 115 ASP A CA 1
ATOM 879 C C . ASP A 1 115 ? -15.528 -10.050 -11.540 1.00 91.19 115 ASP A C 1
ATOM 881 O O . ASP A 1 115 ? -16.415 -9.774 -10.726 1.00 91.19 115 ASP A O 1
ATOM 885 N N . ASP A 1 116 ? -14.542 -10.906 -11.255 1.00 92.56 116 ASP A N 1
ATOM 886 C CA . ASP A 1 116 ? -14.396 -11.582 -9.962 1.00 92.56 116 ASP A CA 1
ATOM 887 C C . ASP A 1 116 ? -14.130 -10.568 -8.835 1.00 92.56 116 ASP A C 1
ATOM 889 O O . ASP A 1 116 ? -14.712 -10.668 -7.755 1.00 92.56 116 ASP A O 1
ATOM 893 N N . LEU A 1 117 ? -13.303 -9.546 -9.097 1.00 93.88 117 LEU A N 1
ATOM 894 C CA . LEU A 1 117 ? -13.026 -8.461 -8.153 1.00 93.88 117 LEU A CA 1
ATOM 895 C C . LEU A 1 117 ? -14.295 -7.671 -7.826 1.00 93.88 117 LEU A C 1
ATOM 897 O O . LEU A 1 117 ? -14.580 -7.431 -6.655 1.00 93.88 117 LEU A O 1
ATOM 901 N N . VAL A 1 118 ? -15.065 -7.275 -8.840 1.00 92.50 118 VAL A N 1
ATOM 902 C CA . VAL A 1 118 ? -16.313 -6.525 -8.645 1.00 92.50 118 VAL A CA 1
ATOM 903 C C . VAL A 1 118 ? -17.330 -7.354 -7.858 1.00 92.50 118 VAL A C 1
ATOM 905 O O . VAL A 1 118 ? -17.989 -6.816 -6.967 1.00 92.50 118 VAL A O 1
ATOM 908 N N . SER A 1 119 ? -17.409 -8.659 -8.127 1.00 90.88 119 SER A N 1
ATOM 909 C CA . SER A 1 119 ? -18.276 -9.582 -7.384 1.00 90.88 119 SER A CA 1
ATOM 910 C C . SER A 1 119 ? -17.862 -9.673 -5.910 1.00 90.88 119 SER A C 1
ATOM 912 O O . SER A 1 119 ? -18.693 -9.474 -5.025 1.00 90.88 119 SER A O 1
ATOM 914 N N . ALA A 1 120 ? -16.566 -9.859 -5.629 1.00 92.12 120 ALA A N 1
ATOM 915 C CA . ALA A 1 120 ? -16.037 -9.895 -4.264 1.00 92.12 120 ALA A CA 1
ATOM 916 C C . ALA A 1 120 ? -16.270 -8.572 -3.511 1.00 92.12 120 ALA A C 1
ATOM 918 O O . ALA A 1 120 ? -16.671 -8.575 -2.348 1.00 92.12 120 ALA A O 1
ATOM 919 N N . VAL A 1 121 ? -16.085 -7.429 -4.180 1.00 92.88 121 VAL A N 1
ATOM 920 C CA . VAL A 1 121 ? -16.403 -6.106 -3.619 1.00 92.88 121 VAL A CA 1
ATOM 921 C C . VAL A 1 121 ? -17.887 -6.010 -3.271 1.00 92.88 121 VAL A C 1
ATOM 923 O O . VAL A 1 121 ? -18.235 -5.533 -2.193 1.00 92.88 121 VAL A O 1
ATOM 926 N N . HIS A 1 122 ? -18.779 -6.488 -4.140 1.00 90.25 122 HIS A N 1
ATOM 927 C CA . HIS A 1 122 ? -20.211 -6.458 -3.864 1.00 90.25 122 HIS A CA 1
ATOM 928 C C . HIS A 1 122 ? -20.590 -7.315 -2.642 1.00 90.25 122 HIS A C 1
ATOM 930 O O . HIS A 1 122 ? -21.380 -6.865 -1.807 1.00 90.25 122 HIS A O 1
ATOM 936 N N . GLU A 1 123 ? -19.990 -8.499 -2.488 1.00 89.69 123 GLU A N 1
ATOM 937 C CA . GLU A 1 123 ? -20.205 -9.378 -1.331 1.00 89.69 123 GLU A CA 1
ATOM 938 C C . GLU A 1 123 ? -19.710 -8.767 -0.011 1.00 89.69 123 GLU A C 1
ATOM 940 O O . GLU A 1 123 ? -20.411 -8.827 1.005 1.00 89.69 123 GLU A O 1
ATOM 945 N N . VAL A 1 124 ? -18.521 -8.151 -0.013 1.00 90.25 124 VAL A N 1
ATOM 946 C CA . VAL A 1 124 ? -17.970 -7.482 1.180 1.00 90.25 124 VAL A CA 1
ATOM 947 C C . VAL A 1 124 ? -18.803 -6.254 1.543 1.00 90.25 124 VAL A C 1
ATOM 949 O O . VAL A 1 124 ? -19.135 -6.070 2.715 1.00 90.25 124 VAL A O 1
ATOM 952 N N . ALA A 1 125 ? -19.228 -5.458 0.556 1.00 88.69 125 ALA A N 1
ATOM 953 C CA . ALA A 1 125 ? -20.089 -4.296 0.785 1.00 88.69 125 ALA A CA 1
ATOM 954 C C . ALA A 1 125 ? -21.425 -4.692 1.441 1.00 88.69 125 ALA A C 1
ATOM 956 O O . ALA A 1 125 ? -21.919 -3.997 2.332 1.00 88.69 125 ALA A O 1
ATOM 957 N N . LEU A 1 126 ? -21.996 -5.825 1.013 1.00 86.31 126 LEU A N 1
ATOM 958 C CA . LEU A 1 126 ? -23.244 -6.383 1.535 1.00 86.31 126 LEU A CA 1
ATOM 959 C C . LEU A 1 126 ? -23.105 -7.110 2.879 1.00 86.31 126 LEU A C 1
ATOM 961 O O . LEU A 1 126 ? -24.124 -7.428 3.493 1.00 86.31 126 LEU A O 1
ATOM 965 N N . GLY A 1 127 ? -21.880 -7.389 3.331 1.00 82.12 127 GLY A N 1
ATOM 966 C CA . GLY A 1 127 ? -21.626 -8.179 4.536 1.00 82.12 127 GLY A CA 1
ATOM 967 C C . GLY A 1 127 ? -22.029 -9.651 4.402 1.00 82.12 127 GLY A C 1
ATOM 968 O O . GLY A 1 127 ? -22.255 -10.317 5.409 1.00 82.12 127 GLY A O 1
ATOM 969 N N . THR A 1 128 ? -22.157 -10.166 3.175 1.00 73.56 128 THR A N 1
ATOM 970 C CA . THR A 1 128 ? -22.484 -11.581 2.923 1.00 73.56 128 THR A CA 1
ATOM 971 C C . THR A 1 128 ? -21.263 -12.488 3.025 1.00 73.56 128 THR A C 1
ATOM 973 O O . THR A 1 128 ? -21.414 -13.699 3.177 1.00 73.56 128 THR A O 1
ATOM 976 N N . HIS A 1 129 ? -20.062 -11.914 2.967 1.00 68.62 129 HIS A N 1
ATOM 977 C CA . HIS A 1 129 ? -18.814 -12.636 3.157 1.00 68.62 129 HIS A CA 1
ATOM 978 C C . HIS A 1 129 ? -18.454 -12.689 4.649 1.00 68.62 129 HIS A C 1
ATOM 980 O O . HIS A 1 129 ? -18.416 -11.659 5.325 1.00 68.62 129 HIS A O 1
ATOM 986 N N . ALA A 1 130 ? -18.196 -13.887 5.180 1.00 59.03 130 ALA A N 1
ATOM 987 C CA . ALA A 1 130 ? -17.783 -14.057 6.570 1.00 59.03 130 ALA A CA 1
ATOM 988 C C . ALA A 1 130 ? -16.329 -13.594 6.729 1.00 59.03 130 ALA A C 1
ATOM 990 O O . ALA A 1 130 ? -15.397 -14.341 6.444 1.00 59.03 130 ALA A O 1
ATOM 991 N N . VAL A 1 131 ? -16.139 -12.350 7.163 1.00 65.94 131 VAL A N 1
ATOM 992 C CA . VAL A 1 131 ? -14.804 -11.807 7.408 1.00 65.94 131 VAL A CA 1
ATOM 993 C C . VAL A 1 131 ? -14.303 -12.279 8.771 1.00 65.94 131 VAL A C 1
ATOM 995 O O . VAL A 1 131 ? -14.929 -12.038 9.801 1.00 65.94 131 VAL A O 1
ATOM 998 N N . SER A 1 132 ? -13.153 -12.947 8.764 1.00 64.38 132 SER A N 1
ATOM 999 C CA . SER A 1 132 ? -12.369 -13.291 9.954 1.00 64.38 132 SER A CA 1
ATOM 1000 C C . SER A 1 132 ? -10.961 -12.735 9.760 1.00 64.38 132 SER A C 1
ATOM 1002 O O . SER A 1 132 ? -9.980 -13.478 9.840 1.00 64.38 132 SER A O 1
ATOM 1004 N N . ALA A 1 133 ? -10.887 -11.444 9.419 1.00 63.38 133 ALA A N 1
ATOM 1005 C CA . ALA A 1 133 ? -9.640 -10.749 9.144 1.00 63.38 133 ALA A CA 1
ATOM 1006 C C . ALA A 1 133 ? -8.627 -11.053 10.247 1.00 63.38 133 ALA A C 1
ATOM 1008 O O . ALA A 1 133 ? -8.947 -10.982 11.440 1.00 63.38 133 ALA A O 1
ATOM 1009 N N . VAL A 1 134 ? -7.416 -11.436 9.848 1.00 64.62 134 VAL A N 1
ATOM 1010 C CA . VAL A 1 134 ? -6.362 -11.734 10.809 1.00 64.62 134 VAL A CA 1
ATOM 1011 C C . VAL A 1 134 ? -5.962 -10.438 11.494 1.00 64.62 134 VAL A C 1
ATOM 1013 O O . VAL A 1 134 ? -5.175 -9.647 10.986 1.00 64.62 134 VAL A O 1
ATOM 1016 N N . ARG A 1 135 ? -6.503 -10.249 12.694 1.00 64.88 135 ARG A N 1
ATOM 1017 C CA . ARG A 1 135 ? -5.972 -9.327 13.687 1.00 64.88 135 ARG A CA 1
ATOM 1018 C C . ARG A 1 135 ? -4.881 -10.089 14.389 1.00 64.88 135 ARG A C 1
ATOM 1020 O O . ARG A 1 135 ? -5.129 -10.853 15.317 1.00 64.88 135 ARG A O 1
ATOM 1027 N N . VAL A 1 136 ? -3.697 -10.011 13.815 1.00 55.25 136 VAL A N 1
ATOM 1028 C CA . VAL A 1 136 ? -2.537 -10.672 14.378 1.00 55.25 136 VAL A CA 1
ATOM 1029 C C . VAL A 1 136 ? -2.418 -10.221 15.837 1.00 55.25 136 VAL A C 1
ATOM 1031 O O . VAL A 1 136 ? -2.567 -9.035 16.129 1.00 55.25 136 VAL A O 1
ATOM 1034 N N . GLU A 1 137 ? -2.143 -11.147 16.752 1.00 55.53 137 GLU A N 1
ATOM 1035 C CA . GLU A 1 137 ? -1.626 -10.838 18.091 1.00 55.53 137 GLU A CA 1
ATOM 1036 C C . GLU A 1 137 ? -0.213 -10.235 17.920 1.00 55.53 137 GLU A C 1
ATOM 1038 O O . GLU A 1 137 ? 0.813 -10.881 18.122 1.00 55.53 137 GLU A O 1
ATOM 1043 N N . GLN A 1 138 ? -0.169 -9.018 17.374 1.00 60.66 138 GLN A N 1
ATOM 1044 C CA . GLN A 1 138 ? 1.010 -8.308 16.867 1.00 60.66 138 GLN A CA 1
ATOM 1045 C C . GLN A 1 138 ? 1.745 -7.556 17.972 1.00 60.66 138 GLN A C 1
ATOM 1047 O O . GLN A 1 138 ? 2.874 -7.105 17.770 1.00 60.66 138 GLN A O 1
ATOM 1052 N N . HIS A 1 139 ? 1.098 -7.374 19.118 1.00 73.44 139 HIS A N 1
ATOM 1053 C CA . HIS A 1 139 ? 1.576 -6.508 20.176 1.00 73.44 139 HIS A CA 1
ATOM 1054 C C . HIS A 1 139 ? 1.978 -7.312 21.412 1.00 73.44 139 HIS A C 1
ATOM 1056 O O . HIS A 1 139 ? 1.505 -8.423 21.652 1.00 73.44 139 HIS A O 1
ATOM 1062 N N . THR A 1 140 ? 2.894 -6.754 22.201 1.00 81.94 140 THR A N 1
ATOM 1063 C CA . THR A 1 140 ? 3.250 -7.345 23.492 1.00 81.94 140 THR A CA 1
ATOM 1064 C C . THR A 1 140 ? 2.083 -7.193 24.471 1.00 81.94 140 THR A C 1
ATOM 1066 O O . THR A 1 140 ? 1.222 -6.329 24.291 1.00 81.94 140 THR A O 1
ATOM 1069 N N . ALA A 1 141 ? 2.046 -8.012 25.525 1.00 85.19 141 ALA A N 1
ATOM 1070 C CA . ALA A 1 141 ? 0.966 -7.969 26.514 1.00 85.19 141 ALA A CA 1
ATOM 1071 C C . ALA A 1 141 ? 0.811 -6.578 27.161 1.00 85.19 141 ALA A C 1
ATOM 1073 O O . ALA A 1 141 ? -0.295 -6.167 27.500 1.00 85.19 141 ALA A O 1
ATOM 1074 N N . GLU A 1 142 ? 1.910 -5.836 27.300 1.00 87.62 142 GLU A N 1
ATOM 1075 C CA . GLU A 1 142 ? 1.930 -4.471 27.825 1.00 87.62 142 GLU A CA 1
ATOM 1076 C C . GLU A 1 142 ? 1.252 -3.477 26.874 1.00 87.62 142 GLU A C 1
ATOM 1078 O O . GLU A 1 142 ? 0.487 -2.622 27.319 1.00 87.62 142 GLU A O 1
ATOM 1083 N N . VAL A 1 143 ? 1.509 -3.598 25.567 1.00 87.44 143 VAL A N 1
ATOM 1084 C CA . VAL A 1 143 ? 0.862 -2.761 24.549 1.00 87.44 143 VAL A CA 1
ATOM 1085 C C . VAL A 1 143 ? -0.622 -3.107 24.458 1.00 87.44 143 VAL A C 1
ATOM 1087 O O . VAL A 1 143 ? -1.445 -2.198 24.437 1.00 87.44 143 VAL A O 1
ATOM 1090 N N . GLU A 1 144 ? -0.982 -4.392 24.482 1.00 87.75 144 GLU A N 1
ATOM 1091 C CA . GLU A 1 144 ? -2.386 -4.820 24.502 1.00 87.75 144 GLU A CA 1
ATOM 1092 C C . GLU A 1 144 ? -3.149 -4.253 25.701 1.00 87.75 144 GLU A C 1
ATOM 1094 O O . GLU A 1 144 ? -4.206 -3.650 25.523 1.00 87.75 144 GLU A O 1
ATOM 1099 N N . ALA A 1 145 ? -2.578 -4.345 26.905 1.00 89.81 145 ALA A N 1
ATOM 1100 C CA . ALA A 1 145 ? -3.182 -3.772 28.105 1.00 89.81 145 ALA A CA 1
ATOM 1101 C C . ALA A 1 145 ? -3.374 -2.248 27.987 1.00 89.81 145 ALA A C 1
ATOM 1103 O O . ALA A 1 145 ? -4.424 -1.721 28.357 1.00 89.81 145 ALA A O 1
ATOM 1104 N N . ALA A 1 146 ? -2.394 -1.534 27.421 1.00 91.62 146 ALA A N 1
ATOM 1105 C CA . ALA A 1 146 ? -2.510 -0.098 27.181 1.00 91.62 146 ALA A CA 1
ATOM 1106 C C . ALA A 1 146 ? -3.610 0.238 26.155 1.00 91.62 146 ALA A C 1
ATOM 1108 O O . ALA A 1 146 ? -4.335 1.221 26.324 1.00 91.62 146 ALA A O 1
ATOM 1109 N N . LEU A 1 147 ? -3.768 -0.571 25.103 1.00 90.88 147 LEU A N 1
ATOM 1110 C CA . LEU A 1 147 ? -4.832 -0.401 24.110 1.00 90.88 147 LEU A CA 1
ATOM 1111 C C . LEU A 1 147 ? -6.218 -0.675 24.704 1.00 90.88 147 LEU A C 1
ATOM 1113 O O . LEU A 1 147 ? -7.148 0.088 24.434 1.00 90.88 147 LEU A O 1
ATOM 1117 N N . GLU A 1 148 ? -6.360 -1.724 25.516 1.00 91.81 148 GLU A N 1
ATOM 1118 C CA . GLU A 1 148 ? -7.608 -2.065 26.213 1.00 91.81 148 GLU A CA 1
ATOM 1119 C C . GLU A 1 148 ? -8.037 -0.979 27.208 1.00 91.81 148 GLU A C 1
ATOM 1121 O O . GLU A 1 148 ? -9.233 -0.728 27.363 1.00 91.81 148 GLU A O 1
ATOM 1126 N N . GLU A 1 149 ? -7.082 -0.291 27.839 1.00 94.12 149 GLU A N 1
ATOM 1127 C CA . GLU A 1 149 ? -7.367 0.831 28.736 1.00 94.12 149 GLU A CA 1
ATOM 1128 C C . GLU A 1 149 ? -7.702 2.126 27.974 1.00 94.12 149 GLU A C 1
ATOM 1130 O O . GLU A 1 149 ? -8.613 2.861 28.363 1.00 94.12 149 GLU A O 1
ATOM 1135 N N . LEU A 1 150 ? -6.990 2.426 26.882 1.00 94.12 150 LEU A N 1
ATOM 1136 C CA . LEU A 1 150 ? -7.121 3.703 26.175 1.00 94.12 150 LEU A CA 1
ATOM 1137 C C . LEU A 1 150 ? -8.298 3.740 25.188 1.00 94.12 150 LEU A C 1
ATOM 1139 O O . LEU A 1 150 ? -8.944 4.783 25.052 1.00 94.12 150 LEU A O 1
ATOM 1143 N N . ALA A 1 151 ? -8.604 2.631 24.508 1.00 93.12 151 ALA A N 1
ATOM 1144 C CA . ALA A 1 151 ? -9.646 2.591 23.481 1.00 93.12 151 ALA A CA 1
ATOM 1145 C C . ALA A 1 151 ? -11.046 3.000 23.998 1.00 93.12 151 ALA A C 1
ATOM 1147 O O . ALA A 1 151 ? -11.689 3.816 23.329 1.00 93.12 151 ALA A O 1
ATOM 1148 N N . PRO A 1 152 ? -11.519 2.551 25.183 1.00 94.62 152 PRO A N 1
ATOM 1149 C CA . PRO A 1 152 ? -12.795 3.006 25.744 1.00 94.62 152 PRO A CA 1
ATOM 1150 C C . PRO A 1 152 ? -12.808 4.508 26.051 1.00 94.62 152 PRO A C 1
ATOM 1152 O O . PRO A 1 152 ? -13.799 5.181 25.795 1.00 94.62 152 PRO A O 1
ATOM 1155 N N . VAL A 1 153 ? -11.689 5.063 26.532 1.00 93.62 153 VAL A N 1
ATOM 1156 C CA . VAL A 1 153 ? -11.576 6.501 26.840 1.00 93.62 153 VAL A CA 1
ATOM 1157 C C . VAL A 1 153 ? -11.693 7.347 25.570 1.00 93.62 153 VAL A C 1
ATOM 1159 O O . VAL A 1 153 ? -12.294 8.421 25.595 1.00 93.62 153 VAL A O 1
ATOM 1162 N N . ILE A 1 154 ? -11.138 6.865 24.453 1.00 90.88 154 ILE A N 1
ATOM 1163 C CA . ILE A 1 154 ? -11.285 7.506 23.141 1.00 90.88 154 ILE A CA 1
ATOM 1164 C C . ILE A 1 154 ? -12.729 7.393 22.655 1.00 90.88 154 ILE A C 1
ATOM 1166 O O . ILE A 1 154 ? -13.284 8.399 22.229 1.00 90.88 154 ILE A O 1
ATOM 1170 N N . GLN A 1 155 ? -13.342 6.210 22.743 1.00 90.62 155 GLN A N 1
ATOM 1171 C CA . GLN A 1 155 ? -14.728 5.978 22.325 1.00 90.62 155 GLN A CA 1
ATOM 1172 C C . GLN A 1 155 ? -15.722 6.858 23.103 1.00 90.62 155 GLN A C 1
ATOM 1174 O O . GLN A 1 155 ?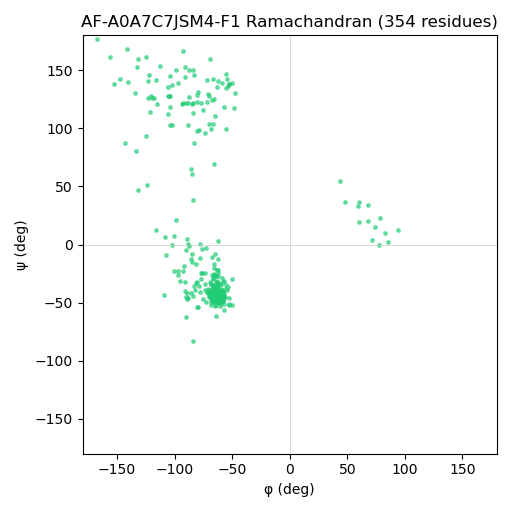 -16.654 7.400 22.512 1.00 90.62 155 GLN A O 1
ATOM 1179 N N . ASP A 1 156 ? -15.498 7.053 24.404 1.00 89.75 156 ASP A N 1
ATOM 1180 C CA . ASP A 1 156 ? -16.306 7.942 25.245 1.00 89.75 156 ASP A CA 1
ATOM 1181 C C . ASP A 1 156 ? -16.157 9.419 24.844 1.00 89.75 156 ASP A C 1
ATOM 1183 O O . ASP A 1 156 ? -17.106 10.198 24.940 1.00 89.75 156 ASP A O 1
ATOM 1187 N N . ALA A 1 157 ? -14.956 9.830 24.423 1.00 87.25 157 ALA A N 1
ATOM 1188 C CA . ALA A 1 157 ? -14.678 11.202 23.999 1.00 87.25 157 ALA A CA 1
ATOM 1189 C C . ALA A 1 157 ? -15.120 11.483 22.554 1.00 87.25 157 ALA A C 1
ATOM 1191 O O . ALA A 1 157 ? -15.517 12.606 22.245 1.00 87.25 157 ALA A O 1
ATOM 1192 N N . PHE A 1 158 ? -15.049 10.473 21.687 1.00 86.94 158 PHE A N 1
ATOM 1193 C CA . PHE A 1 158 ? -15.348 10.535 20.261 1.00 86.94 158 PHE A CA 1
ATOM 1194 C C . PHE A 1 158 ? -16.230 9.342 19.858 1.00 86.94 158 PHE A C 1
ATOM 1196 O O . PHE A 1 158 ? -15.723 8.372 19.295 1.00 86.94 158 PHE A O 1
ATOM 1203 N N . PRO A 1 159 ? -17.554 9.402 20.099 1.00 83.94 159 PRO A N 1
ATOM 1204 C CA . PRO A 1 159 ? -18.453 8.274 19.837 1.00 83.94 159 PRO A CA 1
ATOM 1205 C C . PRO A 1 159 ? -18.474 7.805 18.376 1.00 83.94 159 PRO A C 1
ATOM 1207 O O . PRO A 1 159 ? -18.683 6.629 18.098 1.00 83.94 159 PRO A O 1
ATOM 1210 N N . GLU A 1 160 ? -18.222 8.724 17.445 1.00 81.62 160 GLU A N 1
ATOM 1211 C CA . GLU A 1 160 ? -18.220 8.472 16.002 1.00 81.62 160 GLU A CA 1
ATOM 1212 C C . GLU A 1 160 ? -16.857 8.022 15.454 1.00 81.62 160 GLU A C 1
ATOM 1214 O O . GLU A 1 160 ? -16.691 7.891 14.237 1.00 81.62 160 GLU A O 1
ATOM 1219 N N . VAL A 1 161 ? -15.852 7.803 16.308 1.00 84.25 161 VAL A N 1
ATOM 1220 C CA . VAL A 1 161 ? -14.543 7.347 15.835 1.00 84.25 161 VAL A CA 1
ATOM 1221 C C . VAL A 1 161 ? -14.666 5.927 15.246 1.00 84.25 161 VAL A C 1
ATOM 1223 O O . VAL A 1 161 ? -15.161 5.027 15.922 1.00 84.25 161 VAL A O 1
ATOM 1226 N N . PRO A 1 162 ? -14.237 5.681 13.993 1.00 79.31 162 PRO A N 1
ATOM 1227 C CA . PRO A 1 162 ? -14.480 4.386 13.345 1.00 79.31 162 PRO A CA 1
ATOM 1228 C C . PRO A 1 162 ? -13.700 3.225 13.973 1.00 79.31 162 PRO A C 1
ATOM 1230 O O . PRO A 1 162 ? -14.191 2.101 14.020 1.00 79.31 162 PRO A O 1
ATOM 1233 N N . ASN A 1 163 ? -12.487 3.496 14.467 1.00 86.62 163 ASN A N 1
ATOM 1234 C CA . ASN A 1 163 ? -11.619 2.496 15.085 1.00 86.62 163 ASN A CA 1
ATOM 1235 C C . ASN A 1 163 ? -10.839 3.108 16.272 1.00 86.62 163 ASN A C 1
ATOM 1237 O O . ASN A 1 163 ? -9.716 3.592 16.097 1.00 86.62 163 ASN A O 1
ATOM 1241 N N . PRO A 1 164 ? -11.414 3.105 17.494 1.00 89.12 164 PRO A N 1
ATOM 1242 C CA . PRO A 1 164 ? -10.777 3.685 18.681 1.00 89.12 164 PRO A CA 1
ATOM 1243 C C . PRO A 1 164 ? -9.457 3.007 19.040 1.00 89.12 164 PRO A C 1
ATOM 1245 O O . PRO A 1 164 ? -8.540 3.654 19.539 1.00 89.12 164 PRO A O 1
ATOM 1248 N N . ARG A 1 165 ? -9.357 1.698 18.787 1.00 89.06 165 ARG A N 1
ATOM 1249 C CA . ARG A 1 165 ? -8.171 0.899 19.101 1.00 89.06 165 ARG A CA 1
ATOM 1250 C C . ARG A 1 165 ? -6.986 1.299 18.228 1.00 89.06 165 ARG A C 1
ATOM 1252 O O . ARG A 1 165 ? -5.887 1.477 18.741 1.00 89.06 165 ARG A O 1
ATOM 1259 N N . TRP A 1 166 ? -7.207 1.501 16.933 1.00 87.88 166 TRP A N 1
ATOM 1260 C CA . TRP A 1 166 ? -6.166 2.003 16.041 1.00 87.88 166 TRP A CA 1
ATOM 1261 C C . TRP A 1 166 ? -5.720 3.418 16.438 1.00 87.88 166 TRP A C 1
ATOM 1263 O O . TRP A 1 166 ? -4.523 3.695 16.505 1.00 87.88 166 TRP A O 1
ATOM 1273 N N . VAL A 1 167 ? -6.664 4.301 16.798 1.00 88.81 167 VAL A N 1
ATOM 1274 C CA . VAL A 1 167 ? -6.333 5.646 17.308 1.00 88.81 167 VAL A CA 1
ATOM 1275 C C . VAL A 1 167 ? -5.519 5.555 18.603 1.00 88.81 167 VAL A C 1
ATOM 1277 O O . VAL A 1 167 ? -4.544 6.288 18.758 1.00 88.81 167 VAL A O 1
ATOM 1280 N N . ALA A 1 168 ? -5.862 4.634 19.509 1.00 90.94 168 ALA A N 1
ATOM 1281 C CA . ALA A 1 168 ? -5.091 4.382 20.724 1.00 90.94 168 ALA A CA 1
ATOM 1282 C C . ALA A 1 168 ? -3.640 4.006 20.400 1.00 90.94 168 ALA A C 1
ATOM 1284 O O . ALA A 1 168 ? -2.724 4.616 20.950 1.00 90.94 168 ALA A O 1
ATOM 1285 N N . LEU A 1 169 ? -3.420 3.079 19.461 1.00 88.44 169 LEU A N 1
ATOM 1286 C CA . LEU A 1 169 ? -2.077 2.680 19.030 1.00 88.44 169 LEU A CA 1
ATOM 1287 C C . LEU A 1 169 ? -1.271 3.877 18.506 1.00 88.44 169 LEU A C 1
ATOM 1289 O O . LEU A 1 169 ? -0.097 4.033 18.838 1.00 88.44 169 LEU A O 1
ATOM 1293 N N . ARG A 1 170 ? -1.907 4.770 17.742 1.00 86.94 170 ARG A N 1
ATOM 1294 C CA . ARG A 1 170 ? -1.258 5.976 17.205 1.00 86.94 170 ARG A CA 1
ATOM 1295 C C . ARG A 1 170 ? -0.924 7.016 18.263 1.00 86.94 170 ARG A C 1
ATOM 1297 O O . ARG A 1 170 ? 0.165 7.584 18.225 1.00 86.94 170 ARG A O 1
ATOM 1304 N N . LEU A 1 171 ? -1.808 7.218 19.235 1.00 89.38 171 LEU A N 1
ATOM 1305 C CA . LEU A 1 171 ? -1.537 8.097 20.372 1.00 89.38 171 LEU A CA 1
ATOM 1306 C C . LEU A 1 171 ? -0.399 7.559 21.246 1.00 89.38 171 LEU A C 1
ATOM 1308 O O . LEU A 1 171 ? 0.450 8.330 21.689 1.00 89.38 171 LEU A O 1
ATOM 1312 N N . LEU A 1 172 ? -0.333 6.241 21.459 1.00 90.06 172 LEU A N 1
ATOM 1313 C CA . LEU A 1 172 ? 0.805 5.620 22.143 1.00 90.06 172 LEU A CA 1
ATOM 1314 C C . LEU A 1 172 ? 2.101 5.835 21.346 1.00 90.06 172 LEU A C 1
ATOM 1316 O O . LEU A 1 172 ? 3.137 6.142 21.937 1.00 90.06 172 LEU A O 1
ATOM 1320 N N . ASN A 1 173 ? 2.025 5.775 20.011 1.00 85.94 173 ASN A N 1
ATOM 1321 C CA . ASN A 1 173 ? 3.138 6.047 19.099 1.00 85.94 173 ASN A CA 1
ATOM 1322 C C . ASN A 1 173 ? 3.536 7.528 18.970 1.00 85.94 173 ASN A C 1
ATOM 1324 O O . ASN A 1 173 ? 4.531 7.810 18.305 1.00 85.94 173 ASN A O 1
ATOM 1328 N N . ALA A 1 174 ? 2.834 8.455 19.628 1.00 84.31 174 ALA A N 1
ATOM 1329 C CA . ALA A 1 174 ? 3.089 9.895 19.526 1.00 84.31 174 ALA A CA 1
ATOM 1330 C C . ALA A 1 174 ? 2.940 10.454 18.104 1.00 84.31 174 ALA A C 1
ATOM 1332 O O . ALA A 1 174 ? 3.708 11.319 17.686 1.00 84.31 174 ALA A O 1
ATOM 1333 N N . ASP A 1 175 ? 1.976 9.929 17.350 1.00 83.25 175 ASP A N 1
ATOM 1334 C CA . ASP A 1 175 ? 1.649 10.445 16.024 1.00 83.25 175 ASP A CA 1
ATOM 1335 C C . ASP A 1 175 ? 1.104 11.881 16.152 1.00 83.25 175 ASP A C 1
ATOM 1337 O O . ASP A 1 175 ? 0.014 12.097 16.691 1.00 83.25 175 ASP A O 1
ATOM 1341 N N . GLU A 1 176 ? 1.882 12.866 15.690 1.00 81.69 176 GLU A N 1
ATOM 1342 C CA . GLU A 1 176 ? 1.570 14.293 15.847 1.00 81.69 176 GLU A CA 1
ATOM 1343 C C . GLU A 1 176 ? 0.240 14.680 15.187 1.00 81.69 176 GLU A C 1
ATOM 1345 O O . GLU A 1 176 ? -0.492 15.517 15.724 1.00 81.69 176 GLU A O 1
ATOM 1350 N N . ALA A 1 177 ? -0.107 14.055 14.056 1.00 78.69 177 ALA A N 1
ATOM 1351 C CA . ALA A 1 177 ? -1.352 14.334 13.349 1.00 78.69 177 ALA A CA 1
ATOM 1352 C C . ALA A 1 177 ? -2.560 13.856 14.165 1.00 78.69 177 ALA A C 1
ATOM 1354 O O . ALA A 1 177 ? -3.530 14.597 14.347 1.00 78.69 177 ALA A O 1
ATOM 1355 N N . VAL A 1 178 ? -2.479 12.646 14.729 1.00 82.12 178 VAL A N 1
ATOM 1356 C CA . VAL A 1 178 ? -3.545 12.093 15.578 1.00 82.12 178 VAL A CA 1
ATOM 1357 C C . VAL A 1 178 ? -3.644 12.848 16.907 1.00 82.12 178 VAL A C 1
ATOM 1359 O O . VAL A 1 178 ? -4.751 13.176 17.340 1.00 82.12 178 VAL A O 1
ATOM 1362 N N . GLU A 1 179 ? -2.519 13.189 17.545 1.00 84.62 179 GLU A N 1
ATOM 1363 C CA . GLU A 1 179 ? -2.517 14.023 18.756 1.00 84.62 179 GLU A CA 1
ATOM 1364 C C . GLU A 1 179 ? -3.147 15.400 18.495 1.00 84.62 179 GLU A C 1
ATOM 1366 O O . GLU A 1 179 ? -3.977 15.867 19.285 1.00 84.62 179 GLU A O 1
ATOM 1371 N N . GLY A 1 180 ? -2.797 16.030 17.370 1.00 82.12 180 GLY A N 1
ATOM 1372 C CA . GLY A 1 180 ? -3.377 17.291 16.920 1.00 82.12 180 GLY A CA 1
ATOM 1373 C C . GLY A 1 180 ? -4.890 17.199 16.731 1.00 82.12 180 GLY A C 1
ATOM 1374 O O . GLY A 1 180 ? -5.621 18.034 17.266 1.00 82.12 180 GLY A O 1
ATOM 1375 N N . ALA A 1 181 ? -5.368 16.147 16.062 1.00 79.38 181 ALA A N 1
ATOM 1376 C CA . ALA A 1 181 ? -6.789 15.924 15.800 1.00 79.38 181 ALA A CA 1
ATOM 1377 C C . ALA A 1 181 ? -7.604 15.639 17.081 1.00 79.38 181 ALA A C 1
ATOM 1379 O O . ALA A 1 181 ? -8.732 16.119 17.239 1.00 79.38 181 ALA A O 1
ATOM 1380 N N . VAL A 1 182 ? -7.028 14.923 18.057 1.00 84.00 182 VAL A N 1
ATOM 1381 C CA . VAL A 1 182 ? -7.639 14.756 19.390 1.00 84.00 182 VAL A CA 1
ATOM 1382 C C . VAL A 1 182 ? -7.743 16.098 20.117 1.00 84.00 182 VAL A C 1
ATOM 1384 O O . VAL A 1 182 ? -8.761 16.386 20.752 1.00 84.00 182 VAL A O 1
ATOM 1387 N N . LEU A 1 183 ? -6.705 16.935 20.041 1.00 82.06 183 LEU A N 1
ATOM 1388 C CA . LEU A 1 183 ? -6.672 18.235 20.712 1.00 82.06 183 LEU A CA 1
ATOM 1389 C C . LEU A 1 183 ? -7.637 19.242 20.087 1.00 82.06 183 LEU A C 1
ATOM 1391 O O . LEU A 1 183 ? -8.354 19.923 20.829 1.00 82.06 183 LEU A O 1
ATOM 1395 N N . SER A 1 184 ? -7.698 19.320 18.757 1.00 78.62 184 SER A N 1
ATOM 1396 C CA . SER A 1 184 ? -8.663 20.171 18.053 1.00 78.62 184 SER A CA 1
ATOM 1397 C C . SER A 1 184 ? -10.102 19.693 18.277 1.00 78.62 184 SER A C 1
ATOM 1399 O O . SER A 1 184 ? -11.022 20.508 18.324 1.00 78.62 184 SER A O 1
ATOM 1401 N N . GLY A 1 185 ? -10.288 18.400 18.566 1.00 72.25 185 GLY A N 1
ATOM 1402 C CA . GLY A 1 185 ? -11.602 17.763 18.658 1.00 72.25 185 GLY A CA 1
ATOM 1403 C C . GLY A 1 185 ? -12.149 17.358 17.290 1.00 72.25 185 GLY A C 1
ATOM 1404 O O . GLY A 1 185 ? -13.307 16.965 17.188 1.00 72.25 185 GLY A O 1
ATOM 1405 N N . GLU A 1 186 ? -11.308 17.438 16.263 1.00 68.69 186 GLU A N 1
ATOM 1406 C CA . GLU A 1 186 ? -11.612 17.169 14.861 1.00 68.69 186 GLU A CA 1
ATOM 1407 C C . GLU A 1 186 ? -11.163 15.765 14.451 1.00 68.69 186 GLU A C 1
ATOM 1409 O O . GLU A 1 186 ? -10.994 15.494 13.268 1.00 68.69 186 GLU A O 1
ATOM 1414 N N . LEU A 1 187 ? -10.981 14.850 15.410 1.00 67.69 187 LEU A N 1
ATOM 1415 C CA . LEU A 1 187 ? -10.586 13.468 15.138 1.00 67.69 187 LEU A CA 1
ATOM 1416 C C . LEU A 1 187 ? -11.467 12.816 14.057 1.00 67.69 187 LEU A C 1
ATOM 1418 O O . LEU A 1 187 ? -10.967 11.996 13.315 1.00 67.69 187 LEU A O 1
ATOM 1422 N N . GLY A 1 188 ? -12.737 13.212 13.906 1.00 57.25 188 GLY A N 1
ATOM 1423 C CA . GLY A 1 188 ? -13.627 12.740 12.834 1.00 57.25 188 GLY A CA 1
ATOM 1424 C C . GLY A 1 188 ? -13.600 13.525 11.509 1.00 57.25 188 GLY A C 1
ATOM 1425 O O . GLY A 1 188 ? -14.360 13.177 10.613 1.00 57.25 188 GLY A O 1
ATOM 1426 N N . GLN A 1 189 ? -12.791 14.583 11.369 1.00 56.53 189 GLN A N 1
ATOM 1427 C CA . GLN A 1 189 ? -12.80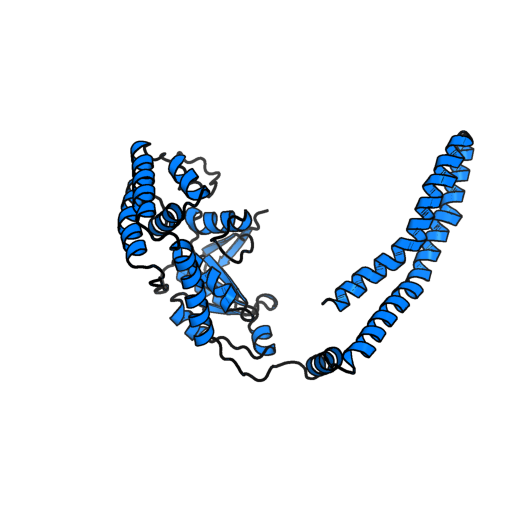5 15.518 10.227 1.00 56.53 189 GLN A CA 1
ATOM 1428 C C . GLN A 1 189 ? -11.607 15.395 9.271 1.00 56.53 189 GLN A C 1
ATOM 1430 O O . GLN A 1 189 ? -11.498 16.194 8.343 1.00 56.53 189 GLN A O 1
ATOM 1435 N N . LEU A 1 190 ? -10.721 14.405 9.424 1.00 52.69 190 LEU A N 1
ATOM 1436 C CA . LEU A 1 190 ? -9.577 14.246 8.506 1.00 52.69 190 LEU A CA 1
ATOM 1437 C C . LEU A 1 190 ? -10.005 13.903 7.058 1.00 52.69 190 LEU A C 1
ATOM 1439 O O . LEU A 1 190 ? -9.221 13.989 6.117 1.00 52.69 190 LEU A O 1
ATOM 1443 N N . SER A 1 191 ? -11.294 13.622 6.846 1.00 42.09 191 SER A N 1
ATOM 1444 C CA . SER A 1 191 ? -11.951 13.720 5.544 1.00 42.09 191 SER A CA 1
ATOM 1445 C C . SER A 1 191 ? -12.816 14.983 5.510 1.00 42.09 191 SER A C 1
ATOM 1447 O O . SER A 1 191 ? -13.902 14.997 6.080 1.00 42.09 191 SER A O 1
ATOM 1449 N N . HIS A 1 192 ? -12.348 16.050 4.850 1.00 43.47 192 HIS A N 1
ATOM 1450 C CA . HIS A 1 192 ? -13.179 17.215 4.533 1.00 43.47 192 HIS A CA 1
ATOM 1451 C C . HIS A 1 192 ? -14.419 16.768 3.751 1.00 43.47 192 HIS A C 1
ATOM 1453 O O . HIS A 1 192 ? -14.357 16.550 2.539 1.00 43.47 192 HIS A O 1
ATOM 1459 N N . ASP A 1 193 ? -15.538 16.630 4.449 1.00 40.19 193 ASP A N 1
ATOM 1460 C CA . ASP A 1 193 ? -16.847 16.542 3.836 1.00 40.19 193 ASP A CA 1
ATOM 1461 C C . ASP A 1 193 ? -17.309 17.988 3.593 1.00 40.19 193 ASP A C 1
ATOM 1463 O O . ASP A 1 193 ? -17.526 18.757 4.532 1.00 40.19 193 ASP A O 1
ATOM 1467 N N . GLU A 1 194 ? -17.430 18.390 2.324 1.00 44.41 194 GLU A N 1
ATOM 1468 C CA . GLU A 1 194 ? -17.948 19.707 1.899 1.00 44.41 194 GLU A CA 1
ATOM 1469 C C . GLU A 1 194 ? -19.419 19.934 2.323 1.00 44.41 194 GLU A C 1
ATOM 1471 O O . GLU A 1 194 ? -20.024 20.962 2.022 1.00 44.41 194 GLU A O 1
ATOM 1476 N N . SER A 1 195 ? -20.002 18.983 3.054 1.00 43.31 195 SER A N 1
ATOM 1477 C CA . SER A 1 195 ? -21.408 18.913 3.439 1.00 43.31 195 SER A CA 1
ATOM 1478 C C . SER A 1 195 ? -21.823 19.861 4.577 1.00 43.31 195 SER A C 1
ATOM 1480 O O . SER A 1 195 ? -23.008 19.935 4.894 1.00 43.31 195 SER A O 1
ATOM 1482 N N . GLY A 1 196 ? -20.903 20.619 5.190 1.00 41.28 196 GLY A N 1
ATOM 1483 C CA . GLY A 1 196 ? -21.255 21.700 6.130 1.00 41.28 196 GLY A CA 1
ATOM 1484 C C . GLY A 1 196 ? -22.044 21.261 7.376 1.00 41.28 196 GLY A C 1
ATOM 1485 O O . GLY A 1 196 ? -22.703 22.088 8.009 1.00 41.28 196 GLY A O 1
ATOM 1486 N N . ALA A 1 197 ? -22.007 19.972 7.730 1.00 43.47 197 ALA A N 1
ATOM 1487 C CA . ALA A 1 197 ? -22.664 19.455 8.922 1.00 43.47 197 ALA A CA 1
ATOM 1488 C C . ALA A 1 197 ? -21.938 19.959 10.180 1.00 43.47 197 ALA A C 1
ATOM 1490 O O . ALA A 1 197 ? -20.721 19.840 10.305 1.00 43.47 197 ALA A O 1
ATOM 1491 N N . VAL A 1 198 ? -22.694 20.543 11.112 1.00 43.50 198 VAL A N 1
ATOM 1492 C CA . VAL A 1 198 ? -22.185 21.011 12.408 1.00 43.50 198 VAL A CA 1
ATOM 1493 C C . VAL A 1 198 ? -21.749 19.790 13.214 1.00 43.50 198 VAL A C 1
ATOM 1495 O O . VAL A 1 198 ? -22.587 19.050 13.723 1.00 43.50 198 VAL A O 1
ATOM 1498 N N . VAL A 1 199 ? -20.440 19.561 13.297 1.00 52.59 199 VAL A N 1
ATOM 1499 C CA . VAL A 1 199 ? -19.866 18.465 14.083 1.00 52.59 199 VAL A CA 1
ATOM 1500 C C . VAL A 1 199 ? -19.824 18.873 15.553 1.00 52.59 199 VAL A C 1
ATOM 1502 O O . VAL A 1 199 ? -19.367 19.964 15.899 1.00 52.59 199 VAL A O 1
ATOM 1505 N N . GLU A 1 200 ? -20.304 17.992 16.424 1.00 56.75 200 GLU A N 1
ATOM 1506 C CA . GLU A 1 200 ? -20.243 18.168 17.871 1.00 56.75 200 GLU A CA 1
ATOM 1507 C C . GLU A 1 200 ? -18.784 18.027 18.334 1.00 56.75 200 GLU A C 1
ATOM 1509 O O . GLU A 1 200 ? -18.215 16.937 18.365 1.00 56.75 200 GLU A O 1
ATOM 1514 N N . ILE A 1 201 ? -18.139 19.158 18.633 1.00 68.75 201 ILE A N 1
ATOM 1515 C CA . ILE A 1 201 ? -16.751 19.181 19.108 1.00 68.75 201 ILE A CA 1
ATOM 1516 C C . ILE A 1 201 ? -16.707 18.539 20.495 1.00 68.75 201 ILE A C 1
ATOM 1518 O O . ILE A 1 201 ? -17.373 19.008 21.422 1.00 68.75 201 ILE A O 1
ATOM 1522 N N . ALA A 1 202 ? -15.865 17.517 20.659 1.00 74.62 202 ALA A N 1
ATOM 1523 C CA . ALA A 1 202 ? -15.695 16.837 21.937 1.00 74.62 202 ALA A CA 1
ATOM 1524 C C . ALA A 1 202 ? -15.383 17.837 23.080 1.00 74.62 202 ALA A C 1
ATOM 1526 O O . ALA A 1 202 ? -14.560 18.754 22.908 1.00 74.62 202 ALA A O 1
ATOM 1527 N N . PRO A 1 203 ? -15.976 17.677 24.279 1.00 81.88 203 PRO A N 1
ATOM 1528 C CA . PRO A 1 203 ? -15.691 18.543 25.419 1.00 81.88 203 PRO A CA 1
ATOM 1529 C C . PRO A 1 203 ? -14.191 18.598 25.731 1.00 81.88 203 PRO A C 1
ATOM 1531 O O . PRO A 1 203 ? -13.485 17.591 25.648 1.00 81.88 203 PRO A O 1
ATOM 1534 N N . VAL A 1 204 ? -13.687 19.773 26.117 1.00 83.88 204 VAL A N 1
ATOM 1535 C CA . VAL A 1 204 ? -12.257 19.973 26.440 1.00 83.88 204 VAL A CA 1
ATOM 1536 C C . VAL A 1 204 ? -11.781 18.977 27.506 1.00 83.88 204 VAL A C 1
ATOM 1538 O O . VAL A 1 204 ? -10.692 18.420 27.396 1.00 83.88 204 VAL A O 1
ATOM 1541 N N . GLU A 1 205 ? -12.620 18.690 28.501 1.00 87.44 205 GLU A N 1
ATOM 1542 C CA . GLU A 1 205 ? -12.332 17.745 29.587 1.00 87.44 205 GLU A CA 1
ATOM 1543 C C . GLU A 1 205 ? -12.180 16.295 29.101 1.00 87.44 205 GLU A C 1
ATOM 1545 O O . GLU A 1 205 ? -11.358 15.541 29.625 1.00 87.44 205 GLU A O 1
ATOM 1550 N N . ALA A 1 206 ? -12.958 15.891 28.092 1.00 86.25 206 ALA A N 1
ATOM 1551 C CA . ALA A 1 206 ? -12.868 14.561 27.494 1.00 86.25 206 ALA A CA 1
ATOM 1552 C C . ALA A 1 206 ? -11.562 14.413 26.699 1.00 86.25 206 ALA A C 1
ATOM 1554 O O . ALA A 1 206 ? -10.812 13.461 26.909 1.00 86.25 206 ALA A O 1
ATOM 1555 N N . ARG A 1 207 ? -11.218 15.424 25.889 1.00 87.25 207 ARG A N 1
ATOM 1556 C CA . ARG A 1 207 ? -9.949 15.485 25.141 1.00 87.25 207 ARG A CA 1
ATOM 1557 C C . ARG A 1 207 ? -8.727 15.456 26.059 1.00 87.25 207 ARG A C 1
ATOM 1559 O O . ARG A 1 207 ? -7.763 14.735 25.809 1.00 87.25 207 ARG A O 1
ATOM 1566 N N . GLN A 1 208 ? -8.776 16.210 27.158 1.00 88.88 208 GLN A N 1
ATOM 1567 C CA . GLN A 1 208 ? -7.711 16.220 28.162 1.00 88.88 208 GLN A CA 1
ATOM 1568 C C . GLN A 1 208 ? -7.567 14.873 28.873 1.00 88.88 208 GLN A C 1
ATOM 1570 O O . GLN A 1 208 ? -6.438 14.469 29.157 1.00 88.88 208 GLN A O 1
ATOM 1575 N N . ARG A 1 209 ? -8.675 14.164 29.134 1.00 91.38 209 ARG A N 1
ATOM 1576 C CA . ARG A 1 209 ? -8.639 12.793 29.662 1.00 91.38 209 ARG A CA 1
ATOM 1577 C C . ARG A 1 209 ? -7.915 11.851 28.710 1.00 91.38 209 ARG A C 1
ATOM 1579 O O . ARG A 1 209 ? -6.949 11.236 29.145 1.00 91.38 209 ARG A O 1
ATOM 1586 N N . VAL A 1 210 ? -8.309 11.811 27.433 1.00 91.00 210 VAL A N 1
ATOM 1587 C CA . VAL A 1 210 ? -7.655 10.971 26.410 1.00 91.00 210 VAL A CA 1
ATOM 1588 C C . VAL A 1 210 ? -6.151 11.226 26.387 1.00 91.00 210 VAL A C 1
ATOM 1590 O O . VAL A 1 210 ? -5.365 10.297 26.551 1.00 91.00 210 VAL A O 1
ATOM 1593 N N . ARG A 1 211 ? -5.740 12.496 26.277 1.00 90.88 211 ARG A N 1
ATOM 1594 C CA . ARG A 1 211 ? -4.320 12.865 26.246 1.00 90.88 211 ARG A CA 1
ATOM 1595 C C . ARG A 1 211 ? -3.579 12.448 27.515 1.00 90.88 211 ARG A C 1
ATOM 1597 O O . ARG A 1 211 ? -2.479 11.912 27.429 1.00 90.88 211 ARG A O 1
ATOM 1604 N N . LYS A 1 212 ? -4.151 12.704 28.694 1.00 92.25 212 LYS A N 1
ATOM 1605 C CA . LYS A 1 212 ? -3.511 12.368 29.973 1.00 92.25 212 LYS A CA 1
ATOM 1606 C C . LYS A 1 212 ? -3.336 10.857 30.128 1.00 92.25 212 LYS A C 1
ATOM 1608 O O . LYS A 1 212 ? -2.271 10.426 30.564 1.00 92.25 212 LYS A O 1
ATOM 1613 N N . THR A 1 213 ? -4.352 10.078 29.762 1.00 92.44 213 THR A N 1
ATOM 1614 C CA . THR A 1 213 ? -4.300 8.613 29.792 1.00 92.44 213 THR A CA 1
ATOM 1615 C C . THR A 1 213 ? -3.274 8.087 28.791 1.00 92.44 213 THR A C 1
ATOM 1617 O O . THR A 1 213 ? -2.392 7.333 29.187 1.00 92.44 213 THR A O 1
ATOM 1620 N N . ALA A 1 214 ? -3.302 8.557 27.538 1.00 92.12 214 ALA A N 1
ATOM 1621 C CA . ALA A 1 214 ? -2.338 8.161 26.509 1.00 92.12 214 ALA A CA 1
ATOM 1622 C C . ALA A 1 214 ? -0.891 8.460 26.924 1.00 92.12 214 ALA A C 1
ATOM 1624 O O . ALA A 1 214 ? -0.031 7.587 26.841 1.00 92.12 214 ALA A O 1
ATOM 1625 N N . MET A 1 215 ? -0.637 9.665 27.449 1.00 90.62 215 MET A N 1
ATOM 1626 C CA . MET A 1 215 ? 0.661 10.030 28.014 1.00 90.62 215 MET A CA 1
ATOM 1627 C C . MET A 1 215 ? 1.053 9.050 29.126 1.00 90.62 215 MET A C 1
ATOM 1629 O O . MET A 1 215 ? 2.088 8.403 29.024 1.00 90.62 215 MET A O 1
ATOM 1633 N N . SER A 1 216 ? 0.219 8.887 30.156 1.00 92.94 216 SER A N 1
ATOM 1634 C CA . SER A 1 216 ? 0.507 7.998 31.292 1.00 92.94 216 SER A CA 1
ATOM 1635 C C . SER A 1 216 ? 0.861 6.572 30.862 1.00 92.94 216 SER A C 1
ATOM 1637 O O . SER A 1 216 ? 1.845 6.018 31.347 1.00 92.94 216 SER A O 1
ATOM 1639 N N . LEU A 1 217 ? 0.080 5.996 29.947 1.00 92.81 217 LEU A N 1
ATOM 1640 C CA . LEU A 1 217 ? 0.287 4.639 29.445 1.00 92.81 217 LEU A CA 1
ATOM 1641 C C . LEU A 1 217 ? 1.572 4.521 28.633 1.00 92.81 217 LEU A C 1
ATOM 1643 O O . LEU A 1 217 ? 2.338 3.583 28.833 1.00 92.81 217 LEU A O 1
ATOM 1647 N N . ARG A 1 218 ? 1.865 5.513 27.788 1.00 89.06 218 ARG A N 1
ATOM 1648 C CA . ARG A 1 218 ? 3.099 5.559 26.999 1.00 89.06 218 ARG A CA 1
ATOM 1649 C C . ARG A 1 218 ? 4.355 5.534 27.874 1.00 89.06 218 ARG A C 1
ATOM 1651 O O . ARG A 1 218 ? 5.312 4.859 27.520 1.00 89.06 218 ARG A O 1
ATOM 1658 N N . TRP A 1 219 ? 4.359 6.219 29.022 1.00 86.44 219 TRP A N 1
ATOM 1659 C CA . TRP A 1 219 ? 5.488 6.168 29.971 1.00 86.44 219 TRP A CA 1
ATOM 1660 C C . TRP A 1 219 ? 5.689 4.788 30.617 1.00 86.44 219 TRP A C 1
ATOM 1662 O O . TRP A 1 219 ? 6.773 4.521 31.132 1.00 86.44 219 TRP A O 1
ATOM 1672 N N . GLY A 1 220 ? 4.662 3.933 30.612 1.00 86.69 220 GLY A N 1
ATOM 1673 C CA . GLY A 1 220 ? 4.738 2.553 31.087 1.00 86.69 220 GLY A CA 1
ATOM 1674 C C . GLY A 1 220 ? 5.229 1.552 30.038 1.00 86.69 220 GLY A C 1
ATOM 1675 O O . GLY A 1 220 ? 5.547 0.422 30.402 1.00 86.69 220 GLY A O 1
ATOM 1676 N N . LEU A 1 221 ? 5.304 1.945 28.761 1.00 88.62 221 LEU A N 1
ATOM 1677 C CA . LEU A 1 221 ? 5.758 1.074 27.679 1.00 88.62 221 LEU A CA 1
ATOM 1678 C C . LEU A 1 221 ? 7.295 1.058 27.563 1.00 88.62 221 LEU A C 1
ATOM 1680 O O . LEU A 1 221 ? 7.950 2.063 27.858 1.00 88.62 221 LEU A O 1
ATOM 1684 N N . PRO A 1 222 ? 7.890 -0.061 27.105 1.00 85.81 222 PRO A N 1
ATOM 1685 C CA . PRO A 1 222 ? 9.311 -0.127 26.767 1.00 85.81 222 PRO A CA 1
ATOM 1686 C C . PRO A 1 222 ? 9.700 0.936 25.737 1.00 85.81 222 PRO A C 1
ATOM 1688 O O . PRO A 1 222 ? 8.920 1.248 24.846 1.00 85.81 222 PRO A O 1
ATOM 1691 N N . SER A 1 223 ? 10.918 1.476 25.804 1.00 83.44 223 SER A N 1
ATOM 1692 C CA . SER A 1 223 ? 11.364 2.531 24.878 1.00 83.44 223 SER A CA 1
ATOM 1693 C C . SER A 1 223 ? 11.424 2.099 23.407 1.00 83.44 223 SER A C 1
ATOM 1695 O O . SER A 1 223 ? 11.399 2.951 22.528 1.00 83.44 223 SER A O 1
ATOM 1697 N N . ASP A 1 224 ? 11.516 0.796 23.149 1.00 83.38 224 ASP A N 1
ATOM 1698 C CA . ASP A 1 224 ? 11.618 0.156 21.834 1.00 83.38 224 ASP A CA 1
ATOM 1699 C C . ASP A 1 224 ? 10.282 -0.421 21.335 1.00 83.38 224 ASP A C 1
ATOM 1701 O O . ASP A 1 224 ? 10.244 -1.090 20.304 1.00 83.38 224 ASP A O 1
ATOM 1705 N N . PHE A 1 225 ? 9.163 -0.170 22.026 1.00 83.94 225 PHE A N 1
ATOM 1706 C CA . PHE A 1 225 ? 7.886 -0.799 21.673 1.00 83.94 225 PHE A CA 1
ATOM 1707 C C . PHE A 1 225 ? 7.448 -0.497 20.226 1.00 83.94 225 PHE A C 1
ATOM 1709 O O . PHE A 1 225 ? 6.856 -1.356 19.576 1.00 83.94 225 PHE A O 1
ATOM 1716 N N . GLN A 1 226 ? 7.774 0.687 19.695 1.00 82.12 226 GLN A N 1
ATOM 1717 C CA . GLN A 1 226 ? 7.467 1.076 18.311 1.00 82.12 226 GLN A CA 1
ATOM 1718 C C . GLN A 1 226 ? 8.192 0.192 17.291 1.00 82.12 226 GLN A C 1
ATOM 1720 O O . GLN A 1 226 ? 7.591 -0.257 16.309 1.00 82.12 226 GLN A O 1
ATOM 1725 N N . ASP A 1 227 ? 9.471 -0.087 17.553 1.00 82.88 227 ASP A N 1
ATOM 1726 C CA . ASP A 1 227 ? 10.304 -0.949 16.719 1.00 82.88 227 ASP A CA 1
ATOM 1727 C C . ASP A 1 227 ? 9.791 -2.388 16.775 1.00 82.88 227 ASP A C 1
ATOM 1729 O O . ASP A 1 227 ? 9.718 -3.060 15.747 1.00 82.88 227 ASP A O 1
ATOM 1733 N N . VAL A 1 228 ? 9.356 -2.841 17.956 1.00 82.88 228 VAL A N 1
ATOM 1734 C CA . VAL A 1 228 ? 8.756 -4.168 18.138 1.00 82.88 228 VAL A CA 1
ATOM 1735 C C . VAL A 1 228 ? 7.451 -4.291 17.354 1.00 82.88 228 VAL A C 1
ATOM 1737 O O . VAL A 1 228 ? 7.295 -5.249 16.601 1.00 82.88 228 VAL A O 1
ATOM 1740 N N . VAL A 1 229 ? 6.529 -3.332 17.479 1.00 80.62 229 VAL A N 1
ATOM 1741 C CA . VAL A 1 229 ? 5.246 -3.355 16.752 1.00 80.62 229 VAL A CA 1
ATOM 1742 C C . VAL A 1 229 ? 5.482 -3.360 15.242 1.00 80.62 229 VAL A C 1
ATOM 1744 O O . VAL A 1 229 ? 4.919 -4.189 14.527 1.00 80.62 229 VAL A O 1
ATOM 1747 N N . THR A 1 230 ? 6.367 -2.485 14.760 1.00 80.19 230 THR A N 1
ATOM 1748 C CA . THR A 1 230 ? 6.692 -2.399 13.332 1.00 80.19 230 THR A CA 1
ATOM 1749 C C . THR A 1 230 ? 7.359 -3.685 12.843 1.00 80.19 230 THR A C 1
ATOM 1751 O O . THR A 1 230 ? 6.940 -4.250 11.835 1.00 80.19 230 THR A O 1
ATOM 1754 N N . GLY A 1 231 ? 8.355 -4.195 13.570 1.00 83.38 231 GLY A N 1
ATOM 1755 C CA . GLY A 1 231 ? 9.060 -5.431 13.231 1.00 83.38 231 GLY A CA 1
ATOM 1756 C C . GLY A 1 231 ? 8.127 -6.639 13.154 1.00 83.38 231 GLY A C 1
ATOM 1757 O O . GLY A 1 231 ? 8.199 -7.409 12.198 1.00 83.38 231 GLY A O 1
ATOM 1758 N N . ARG A 1 232 ? 7.177 -6.758 14.089 1.00 83.44 232 ARG A N 1
ATOM 1759 C CA . ARG A 1 232 ? 6.185 -7.845 14.102 1.00 83.44 232 ARG A CA 1
ATOM 1760 C C . ARG A 1 232 ? 5.291 -7.844 12.867 1.00 83.44 232 ARG A C 1
ATOM 1762 O O . ARG A 1 232 ? 5.015 -8.916 12.333 1.00 83.44 232 ARG A O 1
ATOM 1769 N N . ALA A 1 233 ? 4.867 -6.677 12.383 1.00 82.12 233 ALA A N 1
ATOM 1770 C CA . ALA A 1 233 ? 4.084 -6.590 11.150 1.00 82.12 233 ALA A CA 1
ATOM 1771 C C . ALA A 1 233 ? 4.866 -7.133 9.937 1.00 82.12 233 ALA A C 1
ATOM 1773 O O . ALA A 1 233 ? 4.328 -7.931 9.165 1.00 82.12 233 ALA A O 1
ATOM 1774 N N . TYR A 1 234 ? 6.152 -6.780 9.817 1.00 85.56 234 TYR A N 1
ATOM 1775 C CA . TYR A 1 234 ? 7.032 -7.308 8.769 1.00 85.56 234 TYR A CA 1
ATOM 1776 C C . TYR A 1 234 ? 7.258 -8.819 8.897 1.00 85.56 234 TYR A C 1
ATOM 1778 O O . TYR A 1 234 ? 7.123 -9.536 7.907 1.00 85.56 234 TYR A O 1
ATOM 1786 N N . GLU A 1 235 ? 7.538 -9.320 10.103 1.00 88.19 235 GLU A N 1
ATOM 1787 C CA . GLU A 1 235 ? 7.721 -10.757 10.355 1.00 88.19 235 GLU A CA 1
ATOM 1788 C C . GLU A 1 235 ? 6.480 -11.564 9.955 1.00 88.19 235 GLU A C 1
ATOM 1790 O O . GLU A 1 235 ? 6.580 -12.640 9.364 1.00 88.19 235 GLU A O 1
ATOM 1795 N N . VAL A 1 236 ? 5.287 -11.048 10.251 1.00 88.19 236 VAL A N 1
ATOM 1796 C CA . VAL A 1 236 ? 4.031 -11.727 9.920 1.00 88.19 236 VAL A CA 1
ATOM 1797 C C . VAL A 1 236 ? 3.780 -11.704 8.414 1.00 88.19 236 VAL A C 1
ATOM 1799 O O . VAL A 1 236 ? 3.405 -12.733 7.846 1.00 88.19 236 VAL A O 1
ATOM 1802 N N . ALA A 1 237 ? 4.045 -10.576 7.748 1.00 89.81 237 ALA A N 1
ATOM 1803 C CA . ALA A 1 237 ? 3.983 -10.484 6.291 1.00 89.81 237 ALA A CA 1
ATOM 1804 C C . ALA A 1 237 ? 4.935 -11.492 5.621 1.00 89.81 237 ALA A C 1
ATOM 1806 O O . ALA A 1 237 ? 4.530 -12.192 4.688 1.00 89.81 237 ALA A O 1
ATOM 1807 N N . GLU A 1 238 ? 6.163 -11.630 6.132 1.00 89.69 238 GLU A N 1
ATOM 1808 C CA . GLU A 1 238 ? 7.144 -12.615 5.667 1.00 89.69 238 GLU A CA 1
ATOM 1809 C C . GLU A 1 238 ? 6.644 -14.050 5.873 1.00 89.69 238 GLU A C 1
ATOM 1811 O O . GLU A 1 238 ? 6.665 -14.859 4.942 1.00 89.69 238 GLU A O 1
ATOM 1816 N N . GLN A 1 239 ? 6.119 -14.372 7.057 1.00 90.44 239 GLN A N 1
ATOM 1817 C CA . GLN A 1 239 ? 5.592 -15.705 7.363 1.00 90.44 239 GLN A CA 1
ATOM 1818 C C . GLN A 1 239 ? 4.388 -16.082 6.492 1.00 90.44 239 GLN A C 1
ATOM 1820 O O . GLN A 1 239 ? 4.270 -17.237 6.068 1.00 90.44 239 GLN A O 1
ATOM 1825 N N . ILE A 1 240 ? 3.473 -15.144 6.229 1.00 91.75 240 ILE A N 1
ATOM 1826 C CA . ILE A 1 240 ? 2.335 -15.370 5.327 1.00 91.75 240 ILE A CA 1
ATOM 1827 C C . ILE A 1 240 ? 2.852 -15.560 3.899 1.00 91.75 240 ILE A C 1
ATOM 1829 O O . ILE A 1 240 ? 2.516 -16.556 3.252 1.00 91.75 240 ILE A O 1
ATOM 1833 N N . ALA A 1 241 ? 3.732 -14.676 3.421 1.00 91.31 241 ALA A N 1
ATOM 1834 C CA . ALA A 1 241 ? 4.310 -14.785 2.086 1.00 91.31 241 ALA A CA 1
ATOM 1835 C C . ALA A 1 241 ? 5.045 -16.118 1.887 1.00 91.31 241 ALA A C 1
ATOM 1837 O O . ALA A 1 241 ? 4.834 -16.784 0.876 1.00 91.31 241 ALA A O 1
ATOM 1838 N N . ALA A 1 242 ? 5.847 -16.557 2.858 1.00 89.56 242 ALA A N 1
ATOM 1839 C CA . ALA A 1 242 ? 6.579 -17.820 2.801 1.00 89.56 242 ALA A CA 1
ATOM 1840 C C . ALA A 1 242 ? 5.652 -19.046 2.755 1.00 89.56 242 ALA A C 1
ATOM 1842 O O . ALA A 1 242 ? 5.957 -20.029 2.080 1.00 89.56 242 ALA A O 1
ATOM 1843 N N . ARG A 1 243 ? 4.508 -18.997 3.447 1.00 90.75 243 ARG A N 1
ATOM 1844 C CA . ARG A 1 243 ? 3.507 -20.074 3.426 1.00 90.75 243 ARG A CA 1
ATOM 1845 C C . ARG A 1 243 ? 2.729 -20.122 2.113 1.00 90.75 243 ARG A C 1
ATOM 1847 O O . ARG A 1 243 ? 2.352 -21.204 1.668 1.00 90.75 243 ARG A O 1
ATOM 1854 N N . VAL A 1 244 ? 2.477 -18.974 1.498 1.00 91.56 244 VAL A N 1
ATOM 1855 C CA . VAL A 1 244 ? 1.619 -18.848 0.312 1.00 91.56 244 VAL A CA 1
ATOM 1856 C C . VAL A 1 244 ? 2.409 -18.964 -0.998 1.00 91.56 244 VAL A C 1
ATOM 1858 O O . VAL A 1 244 ? 1.885 -19.463 -1.997 1.00 91.56 244 VAL A O 1
ATOM 1861 N N . GLN A 1 245 ? 3.668 -18.523 -1.019 1.00 88.88 245 GLN A N 1
ATOM 1862 C CA . GLN A 1 245 ? 4.511 -18.573 -2.209 1.00 88.88 245 GLN A CA 1
ATOM 1863 C C . GLN A 1 245 ? 5.043 -19.982 -2.465 1.00 88.88 245 GLN A C 1
ATOM 1865 O O . GLN A 1 245 ? 5.819 -20.541 -1.691 1.00 88.88 245 GLN A O 1
ATOM 1870 N N . VAL A 1 246 ? 4.726 -20.513 -3.639 1.00 81.00 246 VAL A N 1
ATOM 1871 C CA . VAL A 1 246 ? 5.362 -21.710 -4.182 1.00 81.00 246 VAL A CA 1
ATOM 1872 C C . VAL A 1 246 ? 6.593 -21.268 -4.972 1.00 81.00 246 VAL A C 1
ATOM 1874 O O . VAL A 1 246 ? 6.493 -20.755 -6.090 1.00 81.00 246 VAL A O 1
ATOM 1877 N N . ARG A 1 247 ? 7.774 -21.438 -4.367 1.00 68.56 247 ARG A N 1
ATOM 1878 C CA . ARG A 1 247 ? 9.077 -21.146 -4.990 1.00 68.56 247 ARG A CA 1
ATOM 1879 C C . ARG A 1 247 ? 9.640 -22.389 -5.690 1.00 68.56 247 ARG A C 1
ATOM 1881 O O . ARG A 1 247 ? 9.359 -23.517 -5.299 1.00 68.56 247 ARG A O 1
ATOM 1888 N N . GLY A 1 248 ? 10.468 -22.181 -6.716 1.00 58.66 248 GLY A N 1
ATOM 1889 C CA . GLY A 1 248 ? 11.156 -23.269 -7.430 1.00 58.66 248 GLY A CA 1
ATOM 1890 C C . GLY A 1 248 ? 10.435 -23.785 -8.678 1.00 58.66 248 GLY A C 1
ATOM 1891 O O . GLY A 1 248 ? 10.823 -24.815 -9.232 1.00 58.66 248 GLY A O 1
ATOM 1892 N N . LEU A 1 249 ? 9.419 -23.067 -9.163 1.00 60.34 249 LEU A N 1
ATOM 1893 C CA . LEU A 1 249 ? 8.853 -23.333 -10.481 1.00 60.34 249 LEU A CA 1
ATOM 1894 C C . LEU A 1 249 ? 9.891 -23.000 -11.560 1.00 60.34 249 LEU A C 1
ATOM 1896 O O . LEU A 1 249 ? 10.655 -22.038 -11.444 1.00 60.34 249 LEU A O 1
ATOM 1900 N N . LYS A 1 250 ? 9.940 -23.798 -12.635 1.00 54.72 250 LYS A N 1
ATOM 1901 C CA . LYS A 1 250 ? 10.789 -23.476 -13.792 1.00 54.72 250 LYS A CA 1
ATOM 1902 C C . LYS A 1 250 ? 10.385 -22.094 -14.309 1.00 54.72 250 LYS A C 1
ATOM 1904 O O . LYS A 1 250 ? 9.256 -21.941 -14.762 1.00 54.72 250 LYS A O 1
ATOM 1909 N N . LYS A 1 251 ? 11.313 -21.125 -14.281 1.00 54.03 251 LYS A N 1
ATOM 1910 C CA . LYS A 1 251 ? 11.109 -19.785 -14.856 1.00 54.03 251 LYS A CA 1
ATOM 1911 C C . LYS A 1 251 ? 10.544 -19.920 -16.270 1.00 54.03 251 LYS A C 1
ATOM 1913 O O . LYS A 1 251 ? 11.207 -20.501 -17.144 1.00 54.03 251 LYS A O 1
ATOM 1918 N N . VAL A 1 252 ? 9.341 -19.405 -16.493 1.00 53.03 252 VAL A N 1
ATOM 1919 C CA . VAL A 1 252 ? 8.700 -19.367 -17.811 1.00 53.03 252 VAL A CA 1
ATOM 1920 C C . VAL A 1 252 ? 9.187 -18.107 -18.528 1.00 53.03 252 VAL A C 1
ATOM 1922 O O . VAL A 1 252 ? 8.437 -17.176 -18.762 1.00 53.03 252 VAL A O 1
ATOM 1925 N N . GLY A 1 253 ? 10.486 -18.046 -18.823 1.00 53.50 253 GLY A N 1
ATOM 1926 C CA . GLY A 1 253 ? 11.040 -17.032 -19.722 1.00 53.50 253 GLY A CA 1
ATOM 1927 C C . GLY A 1 253 ? 11.055 -17.561 -21.153 1.00 53.50 253 GLY A C 1
ATOM 1928 O O . GLY A 1 253 ? 11.354 -18.748 -21.359 1.00 53.50 253 GLY A O 1
ATOM 1929 N N . PHE A 1 254 ? 10.809 -16.710 -22.151 1.00 55.78 254 PHE A N 1
ATOM 1930 C CA . PHE A 1 254 ? 11.182 -17.052 -23.522 1.00 55.78 254 PHE A CA 1
ATOM 1931 C C . PHE A 1 254 ? 12.668 -17.445 -23.526 1.00 55.78 254 PHE A C 1
ATOM 1933 O O . PHE A 1 254 ? 13.499 -16.887 -22.808 1.00 55.78 254 PHE A O 1
ATOM 1940 N N . ALA A 1 255 ? 13.025 -18.497 -24.263 1.00 59.28 255 ALA A N 1
ATOM 1941 C CA . ALA A 1 255 ? 14.395 -19.019 -24.257 1.00 59.28 255 ALA A CA 1
ATOM 1942 C C . ALA A 1 255 ? 15.434 -17.999 -24.771 1.00 59.28 255 ALA A C 1
ATOM 1944 O O . ALA A 1 255 ? 16.631 -18.234 -24.626 1.00 59.28 255 ALA A O 1
ATOM 1945 N N . PHE A 1 256 ? 14.972 -16.905 -25.381 1.00 59.94 256 PHE A N 1
ATOM 1946 C CA . PHE A 1 256 ? 15.779 -15.834 -25.941 1.00 59.94 256 PHE A CA 1
ATOM 1947 C C . PHE A 1 256 ? 16.261 -14.844 -24.869 1.00 59.94 256 PHE A C 1
ATOM 1949 O O . PHE A 1 256 ? 17.470 -14.713 -24.704 1.00 59.94 256 PHE A O 1
ATOM 1956 N N . ASP A 1 257 ? 15.360 -14.273 -24.064 1.00 63.81 257 ASP A N 1
ATOM 1957 C CA . ASP A 1 257 ? 15.705 -13.292 -23.015 1.00 63.81 257 ASP A CA 1
ATOM 1958 C C . ASP A 1 257 ? 16.704 -13.874 -22.011 1.00 63.81 257 ASP A C 1
ATOM 1960 O O . ASP A 1 257 ? 17.740 -13.287 -21.723 1.00 63.81 257 ASP A O 1
ATOM 1964 N N . ARG A 1 258 ? 16.491 -15.132 -21.599 1.00 65.44 258 ARG A N 1
ATOM 1965 C CA . ARG A 1 258 ? 17.427 -15.843 -20.711 1.00 65.44 258 ARG A CA 1
ATOM 1966 C C . ARG A 1 258 ? 18.823 -16.021 -21.303 1.00 65.44 258 ARG A C 1
ATOM 1968 O O . ARG A 1 258 ? 19.795 -16.035 -20.554 1.00 65.44 258 ARG A O 1
ATOM 1975 N N . LYS A 1 259 ? 18.932 -16.223 -22.620 1.00 69.94 259 LYS A N 1
ATOM 1976 C CA . LYS A 1 259 ? 20.236 -16.352 -23.289 1.00 69.94 259 LYS A CA 1
ATOM 1977 C C . LYS A 1 259 ? 20.926 -14.998 -23.388 1.00 69.94 259 LYS A C 1
ATOM 1979 O O . LYS A 1 259 ? 22.135 -14.937 -23.191 1.00 69.94 259 LYS A O 1
ATOM 1984 N N . MET A 1 260 ? 20.162 -13.947 -23.670 1.00 71.00 260 MET A N 1
ATOM 1985 C CA . MET A 1 260 ? 20.667 -12.584 -23.776 1.00 71.00 260 MET A CA 1
ATOM 1986 C C . MET A 1 260 ? 21.171 -12.076 -22.422 1.00 71.00 260 MET A C 1
ATOM 1988 O O . MET A 1 260 ? 22.328 -11.670 -22.334 1.00 71.00 260 MET A O 1
ATOM 1992 N N . ASP A 1 261 ? 20.394 -12.254 -21.352 1.00 69.12 261 ASP A N 1
ATOM 1993 C CA . ASP A 1 261 ? 20.813 -11.948 -19.979 1.00 69.12 261 ASP A CA 1
ATOM 1994 C C . ASP A 1 261 ? 22.069 -12.716 -19.583 1.00 69.12 261 ASP A C 1
ATOM 1996 O O . ASP A 1 261 ? 23.000 -12.156 -19.009 1.00 69.12 261 ASP A O 1
ATOM 2000 N N . GLN A 1 262 ? 22.139 -14.007 -19.912 1.00 77.50 262 GLN A N 1
ATOM 2001 C CA . GLN A 1 262 ? 23.306 -14.826 -19.592 1.00 77.50 262 GLN A CA 1
ATOM 2002 C C . GLN A 1 262 ? 24.568 -14.350 -20.328 1.00 77.50 262 GLN A C 1
ATOM 2004 O O . GLN A 1 262 ? 25.670 -14.477 -19.794 1.00 77.50 262 GLN A O 1
ATOM 2009 N N . TRP A 1 263 ? 24.433 -13.811 -21.543 1.00 76.75 263 TRP A N 1
ATOM 2010 C CA . TRP A 1 263 ? 25.555 -13.246 -22.295 1.00 76.75 263 TRP A CA 1
ATOM 2011 C C . TRP A 1 263 ? 25.970 -11.885 -21.735 1.00 76.75 263 TRP A C 1
ATOM 2013 O O . TRP A 1 263 ? 27.158 -11.688 -21.459 1.00 76.75 263 TRP A O 1
ATOM 2023 N N . LEU A 1 264 ? 24.996 -11.003 -21.489 1.00 78.00 264 LEU A N 1
ATOM 2024 C CA . LEU A 1 264 ? 25.190 -9.658 -20.941 1.00 78.00 264 LEU A CA 1
ATOM 2025 C C . LEU A 1 264 ? 25.791 -9.680 -19.530 1.00 78.00 264 LEU A C 1
ATOM 2027 O O . LEU A 1 264 ? 26.685 -8.895 -19.228 1.00 78.00 264 LEU A O 1
ATOM 2031 N N . THR A 1 265 ? 25.374 -10.620 -18.681 1.00 76.94 265 THR A N 1
ATOM 2032 C CA . THR A 1 265 ? 25.853 -10.746 -17.290 1.00 76.94 265 THR A CA 1
ATOM 2033 C C . THR A 1 265 ? 27.116 -11.601 -17.149 1.00 76.94 265 THR A C 1
ATOM 2035 O O . THR A 1 265 ? 27.638 -11.781 -16.045 1.00 76.94 265 THR A O 1
ATOM 2038 N N . SER A 1 266 ? 27.646 -12.153 -18.246 1.00 85.25 266 SER A N 1
ATOM 2039 C CA . SER A 1 266 ? 28.836 -13.000 -18.177 1.00 85.25 266 SER A CA 1
ATOM 2040 C C . SER A 1 266 ? 30.101 -12.188 -17.878 1.00 85.25 266 SER A C 1
ATOM 2042 O O . SER A 1 266 ? 30.340 -11.119 -18.431 1.00 85.25 266 SER A O 1
ATOM 2044 N N . ARG A 1 267 ? 30.995 -12.747 -17.056 1.00 79.44 267 ARG A N 1
ATOM 2045 C CA . ARG A 1 267 ? 32.251 -12.086 -16.653 1.00 79.44 267 ARG A CA 1
ATOM 2046 C C . ARG A 1 267 ? 33.212 -11.791 -17.817 1.00 79.44 267 ARG A C 1
ATOM 2048 O O . ARG A 1 267 ? 34.087 -10.946 -17.673 1.00 79.44 267 ARG A O 1
ATOM 2055 N N . ILE A 1 268 ? 33.079 -12.510 -18.935 1.00 85.31 268 ILE A N 1
ATOM 2056 C CA . ILE A 1 268 ? 33.996 -12.439 -20.085 1.00 85.31 268 ILE A CA 1
ATOM 2057 C C . ILE A 1 268 ? 33.337 -11.764 -21.292 1.00 85.31 268 ILE A C 1
ATOM 2059 O O . ILE A 1 268 ? 33.980 -10.928 -21.916 1.00 85.31 268 ILE A O 1
ATOM 2063 N N . PHE A 1 269 ? 32.079 -12.093 -21.618 1.00 85.19 269 PHE A N 1
ATOM 2064 C CA . PHE A 1 269 ? 31.378 -11.488 -22.760 1.00 85.19 269 PHE A CA 1
ATOM 2065 C C . PHE A 1 269 ? 30.578 -10.241 -22.381 1.00 85.19 269 PHE A C 1
ATOM 2067 O O . PHE A 1 269 ? 30.319 -9.428 -23.261 1.00 85.19 269 PHE A O 1
ATOM 2074 N N . GLY A 1 270 ? 30.263 -10.039 -21.097 1.00 84.50 270 GLY A N 1
ATOM 2075 C CA . GLY A 1 270 ? 29.528 -8.866 -20.631 1.00 84.50 270 GLY A CA 1
ATOM 2076 C C . GLY A 1 270 ? 30.264 -7.560 -20.921 1.00 84.50 270 GLY A C 1
ATOM 2077 O O . GLY A 1 270 ? 29.699 -6.675 -21.554 1.00 84.50 270 GLY A O 1
ATOM 2078 N N . PHE A 1 271 ? 31.550 -7.452 -20.557 1.00 87.25 271 PHE A N 1
ATOM 2079 C CA . PHE A 1 271 ? 32.322 -6.222 -20.792 1.00 87.25 271 PHE A CA 1
ATOM 2080 C C . PHE A 1 271 ? 32.491 -5.873 -22.285 1.00 87.25 271 PHE A C 1
ATOM 2082 O O . PHE A 1 271 ? 32.192 -4.735 -22.647 1.00 87.25 271 PHE A O 1
ATOM 2089 N N . PRO A 1 272 ? 32.918 -6.794 -23.179 1.00 91.56 272 PRO A N 1
ATOM 2090 C CA . PRO A 1 272 ? 33.007 -6.493 -24.608 1.00 91.56 272 PRO A CA 1
ATOM 2091 C C . PRO A 1 272 ? 31.658 -6.143 -25.236 1.00 91.56 272 PRO A C 1
ATOM 2093 O O . PRO A 1 272 ? 31.586 -5.232 -26.055 1.00 91.56 272 PRO A O 1
ATOM 2096 N N . LEU A 1 273 ? 30.591 -6.848 -24.849 1.00 88.31 273 LEU A N 1
ATOM 2097 C CA . LEU A 1 273 ? 29.254 -6.623 -25.389 1.00 88.31 273 LEU A CA 1
ATOM 2098 C C . LEU A 1 273 ? 28.683 -5.277 -24.930 1.00 88.31 273 LEU A C 1
ATOM 2100 O O . LEU A 1 273 ? 28.141 -4.539 -25.744 1.00 88.31 273 LEU A O 1
ATOM 2104 N N . MET A 1 274 ? 28.871 -4.919 -23.660 1.00 87.94 274 MET A N 1
ATOM 2105 C CA . MET A 1 274 ? 28.483 -3.613 -23.128 1.00 87.94 274 MET A CA 1
ATOM 2106 C C . MET A 1 274 ? 29.238 -2.478 -23.826 1.00 87.94 274 MET A C 1
ATOM 2108 O O . MET A 1 274 ? 28.622 -1.503 -24.246 1.00 87.94 274 MET A O 1
ATOM 2112 N N . LEU A 1 275 ? 30.556 -2.620 -24.014 1.00 91.00 275 LEU A N 1
ATOM 2113 C CA . LEU A 1 275 ? 31.356 -1.636 -24.747 1.00 91.00 275 LEU A CA 1
ATOM 2114 C C . LEU A 1 275 ? 30.876 -1.498 -26.197 1.00 91.00 275 LEU A C 1
ATOM 2116 O O . LEU A 1 275 ? 30.814 -0.390 -26.721 1.00 91.00 275 LEU A O 1
ATOM 2120 N N . PHE A 1 276 ? 30.518 -2.613 -26.836 1.00 92.31 276 PHE A N 1
ATOM 2121 C CA . PHE A 1 276 ? 29.977 -2.617 -28.189 1.00 92.31 276 PHE A CA 1
ATOM 2122 C C . PHE A 1 276 ? 28.623 -1.905 -28.272 1.00 92.31 276 PHE A C 1
ATOM 2124 O O . PHE A 1 276 ? 28.442 -1.065 -29.147 1.00 92.31 276 PHE A O 1
ATOM 2131 N N . ILE A 1 277 ? 27.695 -2.192 -27.354 1.00 90.19 277 ILE A N 1
ATOM 2132 C CA . ILE A 1 277 ? 26.383 -1.533 -27.290 1.00 90.19 277 ILE A CA 1
ATOM 2133 C C . ILE A 1 277 ? 26.556 -0.030 -27.054 1.00 90.19 277 ILE A C 1
ATOM 2135 O O . ILE A 1 277 ? 25.971 0.779 -27.772 1.00 90.19 277 ILE A O 1
ATOM 2139 N N . LEU A 1 278 ? 27.420 0.353 -26.111 1.00 90.69 278 LEU A N 1
ATOM 2140 C CA . LEU A 1 278 ? 27.725 1.752 -25.830 1.00 90.69 278 LEU A CA 1
ATOM 2141 C C . LEU A 1 278 ? 28.334 2.452 -27.056 1.00 90.69 278 LEU A C 1
ATOM 2143 O O . LEU A 1 278 ? 27.916 3.551 -27.416 1.00 90.69 278 LEU A O 1
ATOM 2147 N N . ALA A 1 279 ? 29.282 1.804 -27.738 1.00 93.81 279 ALA A N 1
ATOM 2148 C CA . ALA A 1 279 ? 29.875 2.319 -28.969 1.00 93.81 279 ALA A CA 1
ATOM 2149 C C . ALA A 1 279 ? 28.840 2.455 -30.094 1.00 93.81 279 ALA A C 1
ATOM 2151 O O . ALA A 1 279 ? 28.861 3.445 -30.821 1.00 93.81 279 ALA A O 1
ATOM 2152 N N . ALA A 1 280 ? 27.916 1.499 -30.220 1.00 94.06 280 ALA A N 1
ATOM 2153 C CA . ALA A 1 280 ? 26.836 1.547 -31.197 1.00 94.06 280 ALA A CA 1
ATOM 2154 C C . ALA A 1 280 ? 25.876 2.712 -30.919 1.00 94.06 280 ALA A C 1
ATOM 2156 O O . ALA A 1 280 ? 25.533 3.444 -31.845 1.00 94.06 280 ALA A O 1
ATOM 2157 N N . VAL A 1 281 ? 25.496 2.944 -29.659 1.00 92.56 281 VAL A N 1
ATOM 2158 C CA . VAL A 1 281 ? 24.656 4.095 -29.290 1.00 92.56 281 VAL A CA 1
ATOM 2159 C C . VAL A 1 281 ? 25.366 5.413 -29.561 1.00 92.56 281 VAL A C 1
ATOM 2161 O O . VAL A 1 281 ? 24.761 6.307 -30.154 1.00 92.56 281 VAL A O 1
ATOM 2164 N N . PHE A 1 282 ? 26.649 5.541 -29.213 1.00 92.44 282 PHE A N 1
ATOM 2165 C CA . PHE A 1 282 ? 27.417 6.742 -29.554 1.00 92.44 282 PHE A CA 1
ATOM 2166 C C . PHE A 1 282 ? 27.518 6.953 -31.063 1.00 92.44 282 PHE A C 1
ATOM 2168 O O . PHE A 1 282 ? 27.323 8.071 -31.533 1.00 92.44 282 PHE A O 1
ATOM 2175 N N . TRP A 1 283 ? 27.770 5.888 -31.826 1.00 94.44 283 TRP A N 1
ATOM 2176 C CA . TRP A 1 283 ? 27.827 5.948 -33.283 1.00 94.44 283 TRP A CA 1
ATOM 2177 C C . TRP A 1 283 ? 26.504 6.434 -33.880 1.00 94.44 283 TRP A C 1
ATOM 2179 O O . TRP A 1 283 ? 26.493 7.382 -34.661 1.00 94.44 283 TRP A O 1
ATOM 2189 N N . ILE A 1 284 ? 25.386 5.824 -33.475 1.00 94.50 284 ILE A N 1
ATOM 2190 C CA . ILE A 1 284 ? 24.042 6.205 -33.928 1.00 94.50 284 ILE A CA 1
ATOM 2191 C C . ILE A 1 284 ? 23.734 7.649 -33.539 1.00 94.50 284 ILE A C 1
ATOM 2193 O O . ILE A 1 284 ? 23.168 8.387 -34.338 1.00 94.50 284 ILE A O 1
ATOM 2197 N N . THR A 1 285 ? 24.126 8.066 -32.338 1.00 94.19 285 THR A N 1
ATOM 2198 C CA . THR A 1 285 ? 23.895 9.428 -31.856 1.00 94.19 285 THR A CA 1
ATOM 2199 C C . THR A 1 285 ? 24.664 10.449 -32.690 1.00 94.19 285 THR A C 1
ATOM 2201 O O . THR A 1 285 ? 24.080 11.439 -33.113 1.00 94.19 285 THR A O 1
ATOM 2204 N N . ILE A 1 286 ? 25.954 10.219 -32.954 1.00 91.06 286 ILE A N 1
ATOM 2205 C CA . ILE A 1 286 ? 26.798 11.152 -33.716 1.00 91.06 286 ILE A CA 1
ATOM 2206 C C . ILE A 1 286 ? 26.348 11.203 -35.178 1.00 91.06 286 ILE A C 1
ATOM 2208 O O . ILE A 1 286 ? 26.069 12.279 -35.703 1.00 91.06 286 ILE A O 1
ATOM 2212 N N . GLU A 1 287 ? 26.231 10.045 -35.827 1.00 94.00 287 GLU A N 1
ATOM 2213 C CA . GLU A 1 287 ? 25.892 9.983 -37.249 1.00 94.00 287 GLU A CA 1
ATOM 2214 C C . GLU A 1 287 ? 24.437 10.399 -37.496 1.00 94.00 287 GLU A C 1
ATOM 2216 O O . GLU A 1 287 ? 24.140 11.166 -38.412 1.00 94.00 287 GLU A O 1
ATOM 2221 N N . GLY A 1 288 ? 23.526 9.955 -36.629 1.00 93.00 288 GLY A N 1
ATOM 2222 C CA . GLY A 1 288 ? 22.114 10.311 -36.682 1.00 93.00 288 GLY A CA 1
ATOM 2223 C C . GLY A 1 288 ? 21.861 11.789 -36.402 1.00 93.00 288 GLY A C 1
ATOM 2224 O O . GLY A 1 288 ? 20.923 12.349 -36.964 1.00 93.00 288 GLY A O 1
ATOM 2225 N N . ALA A 1 289 ? 22.699 12.445 -35.592 1.00 94.38 289 ALA A N 1
ATOM 2226 C CA . ALA A 1 289 ? 22.580 13.872 -35.311 1.00 94.38 289 ALA A CA 1
ATOM 2227 C C . ALA A 1 289 ? 23.081 14.773 -36.447 1.00 94.38 289 ALA A C 1
ATOM 2229 O O . ALA A 1 289 ? 22.608 15.905 -36.553 1.00 94.38 289 ALA A O 1
ATOM 2230 N N . ASN A 1 290 ? 23.984 14.299 -37.313 1.00 92.81 290 ASN A N 1
ATOM 2231 C CA . ASN A 1 290 ? 24.552 15.112 -38.396 1.00 92.81 290 ASN A CA 1
ATOM 2232 C C . ASN A 1 290 ? 23.467 15.680 -39.326 1.00 92.81 290 ASN A C 1
ATOM 2234 O O . ASN A 1 290 ? 23.498 16.859 -39.682 1.00 92.81 290 ASN A O 1
ATOM 2238 N N . ILE A 1 291 ? 22.466 14.865 -39.675 1.00 92.56 291 ILE A N 1
ATOM 2239 C CA . ILE A 1 291 ? 21.360 15.262 -40.558 1.00 92.56 291 ILE A CA 1
ATOM 2240 C C . ILE A 1 291 ? 20.509 16.385 -39.928 1.00 92.56 291 ILE A C 1
ATOM 2242 O O . ILE A 1 291 ? 20.469 17.477 -40.498 1.00 92.56 291 ILE A O 1
ATOM 2246 N N . PRO A 1 292 ? 19.854 16.200 -38.765 1.00 93.88 292 PRO A N 1
ATOM 2247 C CA . PRO A 1 292 ? 19.062 17.252 -38.131 1.00 93.88 292 PRO A CA 1
ATOM 2248 C C . PRO A 1 292 ? 19.900 18.470 -37.728 1.00 93.88 292 PRO A C 1
ATOM 2250 O O . PRO A 1 292 ? 19.409 19.592 -37.838 1.00 93.88 292 PRO A O 1
ATOM 2253 N N . SER A 1 293 ? 21.161 18.277 -37.326 1.00 94.38 293 SER A N 1
ATOM 2254 C CA . SER A 1 293 ? 22.084 19.376 -37.025 1.00 94.38 293 SER A CA 1
ATOM 2255 C C . SER A 1 293 ? 22.335 20.252 -38.248 1.00 94.38 293 SER A C 1
ATOM 2257 O O . SER A 1 293 ? 22.205 21.472 -38.157 1.00 94.38 293 SER A O 1
ATOM 2259 N N . SER A 1 294 ? 22.589 19.647 -39.414 1.00 93.25 294 SER A N 1
ATOM 2260 C CA . SER A 1 294 ? 22.771 20.394 -40.663 1.00 93.25 294 SER A CA 1
ATOM 2261 C C . SER A 1 294 ? 21.518 21.180 -41.063 1.00 93.25 2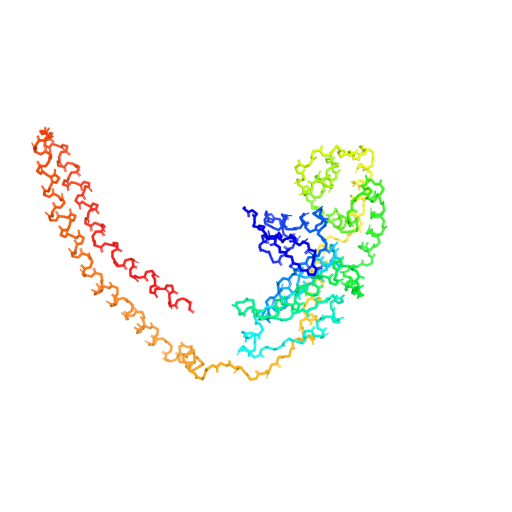94 SER A C 1
ATOM 2263 O O . SER A 1 294 ? 21.618 22.342 -41.446 1.00 93.25 294 SER A O 1
ATOM 2265 N N . ILE A 1 295 ? 20.326 20.597 -40.885 1.00 94.81 295 ILE A N 1
ATOM 2266 C CA . ILE A 1 295 ? 19.051 21.272 -41.167 1.00 94.81 295 ILE A CA 1
ATOM 2267 C C . ILE A 1 295 ? 18.870 22.480 -40.241 1.00 94.81 295 ILE A C 1
ATOM 2269 O O . ILE A 1 295 ? 18.556 23.573 -40.708 1.00 94.81 295 ILE A O 1
ATOM 2273 N N . LEU A 1 296 ? 19.095 22.305 -38.936 1.00 94.00 296 LEU A N 1
ATOM 2274 C CA . LEU A 1 296 ? 19.023 23.386 -37.952 1.00 94.00 296 LEU A CA 1
ATOM 2275 C C . LEU A 1 296 ? 20.054 24.481 -38.226 1.00 94.00 296 LEU A C 1
ATOM 2277 O O . LEU A 1 296 ? 19.712 25.655 -38.127 1.00 94.00 296 LEU A O 1
ATOM 2281 N N . ALA A 1 297 ? 21.279 24.118 -38.605 1.00 93.50 297 ALA A N 1
ATOM 2282 C CA . ALA A 1 297 ? 22.313 25.073 -38.979 1.00 93.50 297 ALA A CA 1
ATOM 2283 C C . ALA A 1 297 ? 21.885 25.893 -40.203 1.00 93.50 297 ALA A C 1
ATOM 2285 O O . ALA A 1 297 ? 21.903 27.120 -40.153 1.00 93.50 297 ALA A O 1
ATOM 2286 N N . THR A 1 298 ? 21.382 25.255 -41.260 1.00 93.12 298 THR A N 1
ATOM 2287 C CA . THR A 1 298 ? 20.904 25.981 -42.443 1.00 93.12 298 THR A CA 1
ATOM 2288 C C . THR A 1 298 ? 19.694 26.866 -42.139 1.00 93.12 298 THR A C 1
ATOM 2290 O O . THR A 1 298 ? 19.588 27.983 -42.644 1.00 93.12 298 THR A O 1
ATOM 2293 N N . VAL A 1 299 ? 18.768 26.416 -41.291 1.00 94.50 299 VAL A N 1
ATOM 2294 C CA . VAL A 1 299 ? 17.580 27.204 -40.936 1.00 94.50 299 VAL A CA 1
ATOM 2295 C C . VAL A 1 299 ? 17.926 28.370 -40.010 1.00 94.50 299 VAL A C 1
ATOM 2297 O O . VAL A 1 299 ? 17.513 29.495 -40.279 1.00 94.50 299 VAL A O 1
ATOM 2300 N N . LEU A 1 300 ? 18.665 28.132 -38.927 1.00 93.12 300 LEU A N 1
ATOM 2301 C CA . LEU A 1 300 ? 18.928 29.132 -37.890 1.00 93.12 300 LEU A CA 1
ATOM 2302 C C . LEU A 1 300 ? 20.125 30.021 -38.229 1.00 93.12 300 LEU A C 1
ATOM 2304 O O . LEU A 1 300 ? 20.064 31.232 -38.015 1.00 93.12 300 LEU A O 1
ATOM 2308 N N . ILE A 1 301 ? 21.203 29.443 -38.752 1.00 92.25 301 ILE A N 1
ATOM 2309 C CA . ILE A 1 301 ? 22.456 30.153 -39.009 1.00 92.25 301 ILE A CA 1
ATOM 2310 C C . ILE A 1 301 ? 22.428 30.723 -40.426 1.00 92.25 301 ILE A C 1
ATOM 2312 O O . ILE A 1 301 ? 22.415 31.939 -40.564 1.00 92.25 301 ILE A O 1
ATOM 2316 N N . ASP A 1 302 ? 22.335 29.894 -41.467 1.00 87.94 302 ASP A N 1
ATOM 2317 C CA . ASP A 1 302 ? 22.481 30.393 -42.846 1.00 87.94 302 ASP A CA 1
ATOM 2318 C C . ASP A 1 302 ? 21.309 31.299 -43.260 1.00 87.94 302 ASP A C 1
ATOM 2320 O O . ASP A 1 302 ? 21.505 32.418 -43.739 1.00 87.94 302 ASP A O 1
ATOM 2324 N N . ASN A 1 303 ? 20.074 30.846 -43.031 1.00 91.25 303 ASN A N 1
ATOM 2325 C CA . ASN A 1 303 ? 18.873 31.583 -43.425 1.00 91.25 303 ASN A CA 1
ATOM 2326 C C . ASN A 1 303 ? 18.383 32.538 -42.329 1.00 91.25 303 ASN A C 1
ATOM 2328 O O . ASN A 1 303 ? 18.043 33.689 -42.608 1.00 91.25 303 ASN A O 1
ATOM 2332 N N . GLY A 1 304 ? 18.340 32.074 -41.078 1.00 89.56 304 GLY A N 1
ATOM 2333 C CA . GLY A 1 304 ? 17.780 32.820 -39.953 1.00 89.56 304 GLY A CA 1
ATOM 2334 C C . GLY A 1 304 ? 18.590 34.066 -39.615 1.00 89.56 304 GLY A C 1
ATOM 2335 O O . GLY A 1 304 ? 18.029 35.160 -39.549 1.00 89.56 304 GLY A O 1
ATOM 2336 N N . HIS A 1 305 ? 19.914 33.933 -39.484 1.00 92.06 305 HIS A N 1
ATOM 2337 C CA . HIS A 1 305 ? 20.788 35.077 -39.221 1.00 92.06 305 HIS A CA 1
ATOM 2338 C C . HIS A 1 305 ? 20.729 36.104 -40.361 1.00 92.06 305 HIS A C 1
ATOM 2340 O O . HIS A 1 305 ? 20.582 37.300 -40.106 1.00 92.06 305 HIS A O 1
ATOM 2346 N N . GLY A 1 306 ? 20.770 35.644 -41.618 1.00 89.69 306 GLY A N 1
ATOM 2347 C CA . GLY A 1 306 ? 20.673 36.512 -42.793 1.00 89.69 306 GLY A CA 1
ATOM 2348 C C . GLY A 1 306 ? 19.356 37.293 -42.852 1.00 89.69 306 GLY A C 1
ATOM 2349 O O . GLY A 1 306 ? 19.360 38.501 -43.099 1.00 89.69 306 GLY A O 1
ATOM 2350 N N . ALA A 1 307 ? 18.229 36.638 -42.556 1.00 91.56 307 ALA A N 1
ATOM 2351 C CA . ALA A 1 307 ? 16.920 37.286 -42.495 1.00 91.56 307 ALA A CA 1
ATOM 2352 C C . ALA A 1 307 ? 16.833 38.321 -41.359 1.00 91.56 307 ALA A C 1
ATOM 2354 O O . ALA A 1 307 ? 16.333 39.428 -41.568 1.00 91.56 307 ALA A O 1
ATOM 2355 N N . LEU A 1 308 ? 17.363 37.993 -40.176 1.00 90.62 308 LEU A N 1
ATOM 2356 C CA . LEU A 1 308 ? 17.428 38.902 -39.028 1.00 90.62 308 LEU A CA 1
ATOM 2357 C C . LEU A 1 308 ? 18.298 40.131 -39.321 1.00 90.62 308 LEU A C 1
ATOM 2359 O O . LEU A 1 308 ? 17.883 41.248 -39.018 1.00 90.62 308 LEU A O 1
ATOM 2363 N N . LYS A 1 309 ? 19.448 39.951 -39.980 1.00 89.19 309 LYS A N 1
ATOM 2364 C CA . LYS A 1 309 ? 20.320 41.047 -40.431 1.00 89.19 309 LYS A CA 1
ATOM 2365 C C . LYS A 1 309 ? 19.635 41.953 -41.451 1.00 89.19 309 LYS A C 1
ATOM 2367 O O . LYS A 1 309 ? 19.707 43.175 -41.335 1.00 89.19 309 LYS A O 1
ATOM 2372 N N . ALA A 1 310 ? 18.932 41.377 -42.428 1.00 89.62 310 ALA A N 1
ATOM 2373 C CA . ALA A 1 310 ? 18.179 42.149 -43.415 1.00 89.62 310 ALA A CA 1
ATOM 2374 C C . ALA A 1 310 ? 17.051 42.970 -42.761 1.00 89.62 310 ALA A C 1
ATOM 2376 O O . ALA A 1 310 ? 16.834 44.130 -43.113 1.00 89.62 310 ALA A O 1
ATOM 2377 N N . LEU A 1 311 ? 16.371 42.393 -41.768 1.00 90.81 311 LEU A N 1
ATOM 2378 C CA . LEU A 1 311 ? 15.321 43.063 -41.003 1.00 90.81 311 LEU A CA 1
ATOM 2379 C C . LEU A 1 311 ? 15.884 44.166 -40.092 1.00 90.81 311 LEU A C 1
ATOM 2381 O O . LEU A 1 311 ? 15.324 45.261 -40.042 1.00 90.81 311 LEU A O 1
ATOM 2385 N N . ALA A 1 312 ? 17.018 43.923 -39.432 1.00 88.88 312 ALA A N 1
ATOM 2386 C CA . ALA A 1 312 ? 17.718 44.919 -38.622 1.00 88.88 312 ALA A CA 1
ATOM 2387 C C . ALA A 1 312 ? 18.184 46.121 -39.458 1.00 88.88 312 ALA A C 1
ATOM 2389 O O . ALA A 1 312 ? 18.016 47.270 -39.038 1.00 88.88 312 ALA A O 1
ATOM 2390 N N . ALA A 1 313 ? 18.687 45.866 -40.670 1.00 87.81 313 ALA A N 1
ATOM 2391 C CA . ALA A 1 313 ? 19.044 46.909 -41.626 1.00 87.81 313 ALA A CA 1
ATOM 2392 C C . ALA A 1 313 ? 17.815 47.710 -42.094 1.00 87.81 313 ALA A C 1
ATOM 2394 O O . ALA A 1 313 ? 17.876 48.937 -42.165 1.00 87.81 313 ALA A O 1
ATOM 2395 N N . GLY A 1 314 ? 16.683 47.042 -42.352 1.00 90.12 314 GLY A N 1
ATOM 2396 C CA . GLY A 1 314 ? 15.423 47.694 -42.732 1.00 90.12 314 GLY A CA 1
ATOM 2397 C C . GLY A 1 314 ? 14.804 48.559 -41.626 1.00 90.12 314 GLY A C 1
ATOM 2398 O O . GLY A 1 314 ? 14.141 49.551 -41.924 1.00 90.12 314 GLY A O 1
ATOM 2399 N N . LEU A 1 315 ? 15.047 48.218 -40.358 1.00 91.00 315 LEU A N 1
ATOM 2400 C CA . LEU A 1 315 ? 14.583 48.969 -39.185 1.00 91.00 315 LEU A CA 1
ATOM 2401 C C . LEU A 1 315 ? 15.568 50.050 -38.709 1.00 91.00 315 LEU A C 1
ATOM 2403 O O . LEU A 1 315 ? 15.244 50.801 -37.790 1.00 91.00 315 LEU A O 1
ATOM 2407 N N . GLY A 1 316 ? 16.758 50.145 -39.311 1.00 90.12 316 GLY A N 1
ATOM 2408 C CA . GLY A 1 316 ? 17.773 51.133 -38.937 1.00 90.12 316 GLY A CA 1
ATOM 2409 C C . GLY A 1 316 ? 18.383 50.900 -37.550 1.00 90.12 316 GLY A C 1
ATOM 2410 O O . GLY A 1 316 ? 18.689 51.861 -36.843 1.00 90.12 316 GLY A O 1
ATOM 2411 N N . ILE A 1 317 ? 18.537 49.638 -37.137 1.00 89.75 317 ILE A N 1
ATOM 2412 C CA . ILE A 1 317 ? 19.108 49.293 -35.828 1.00 89.75 317 ILE A CA 1
ATOM 2413 C C . ILE A 1 317 ? 20.573 49.781 -35.739 1.00 89.75 317 ILE A C 1
ATOM 2415 O O . ILE A 1 317 ? 21.341 49.587 -36.684 1.00 89.75 317 ILE A O 1
ATOM 2419 N N . PRO A 1 318 ? 21.003 50.400 -34.617 1.00 90.69 318 PRO A N 1
ATOM 2420 C CA . PRO A 1 318 ? 22.390 50.821 -34.430 1.00 90.69 318 PRO A CA 1
ATOM 2421 C C . PRO A 1 318 ? 23.377 49.650 -34.516 1.00 90.69 318 PRO A C 1
ATOM 2423 O O . PRO A 1 318 ? 23.156 48.605 -33.906 1.00 90.69 318 PRO A O 1
ATOM 2426 N N . LEU A 1 319 ? 24.520 49.864 -35.176 1.00 87.06 319 LEU A N 1
ATOM 2427 C CA . LEU A 1 319 ? 25.542 48.831 -35.422 1.00 87.06 319 LEU A CA 1
ATOM 2428 C C . LEU A 1 319 ? 26.019 48.101 -34.155 1.00 87.06 319 LEU A C 1
ATOM 2430 O O . LEU A 1 319 ? 26.279 46.903 -34.192 1.00 87.06 319 LEU A O 1
ATOM 2434 N N . TRP A 1 320 ? 26.129 48.803 -33.024 1.00 91.12 320 TRP A N 1
ATOM 2435 C CA . TRP A 1 320 ? 26.564 48.191 -31.763 1.00 91.12 320 TRP A CA 1
ATOM 2436 C C . TRP A 1 320 ? 25.524 47.213 -31.195 1.00 91.12 320 TRP A C 1
ATOM 2438 O O . TRP A 1 320 ? 25.892 46.227 -30.561 1.00 91.12 320 TRP A O 1
ATOM 2448 N N . LEU A 1 321 ? 24.234 47.479 -31.421 1.00 90.31 321 LEU A N 1
ATOM 2449 C CA . LEU A 1 321 ? 23.131 46.662 -30.921 1.00 90.31 321 LEU A CA 1
ATOM 2450 C C . LEU A 1 321 ? 22.899 45.451 -31.829 1.00 90.31 321 LEU A C 1
ATOM 2452 O O . LEU A 1 321 ? 22.687 44.346 -31.337 1.00 90.31 321 LEU A O 1
ATOM 2456 N N . ASP A 1 322 ? 23.012 45.662 -33.139 1.00 90.31 322 ASP A N 1
ATOM 2457 C CA . ASP A 1 322 ? 23.017 44.611 -34.157 1.00 90.31 322 ASP A CA 1
ATOM 2458 C C . ASP A 1 322 ? 24.143 43.590 -33.912 1.00 90.31 322 ASP A C 1
ATOM 2460 O O . ASP A 1 322 ? 23.878 42.395 -33.787 1.00 90.31 322 ASP A O 1
ATOM 2464 N N . GLY A 1 323 ? 25.382 44.060 -33.727 1.00 90.44 323 GLY A N 1
ATOM 2465 C CA . GLY A 1 323 ? 26.523 43.187 -33.442 1.00 90.44 323 GLY A CA 1
ATOM 2466 C C . GLY A 1 323 ? 26.396 42.431 -32.116 1.00 90.44 323 GLY A C 1
ATOM 2467 O O . GLY A 1 323 ? 26.713 41.246 -32.038 1.00 90.44 323 GLY A O 1
ATOM 2468 N N . LEU A 1 324 ? 25.879 43.074 -31.064 1.00 92.88 324 LEU A N 1
ATOM 2469 C CA . LEU A 1 324 ? 25.692 42.411 -29.773 1.00 92.88 324 LEU A CA 1
ATOM 2470 C C . LEU A 1 324 ? 24.614 41.317 -29.837 1.00 92.88 324 LEU A C 1
ATOM 2472 O O . LEU A 1 324 ? 24.828 40.206 -29.351 1.00 92.88 324 LEU A O 1
ATOM 2476 N N . LEU A 1 325 ? 23.450 41.627 -30.412 1.00 93.12 325 LEU A N 1
ATOM 2477 C CA . LEU A 1 325 ? 22.293 40.734 -30.378 1.00 93.12 325 LEU A CA 1
ATOM 2478 C C . LEU A 1 325 ? 22.322 39.679 -31.483 1.00 93.12 325 LEU A C 1
ATOM 2480 O O . LEU A 1 325 ? 22.034 38.518 -31.199 1.00 93.12 325 LEU A O 1
ATOM 2484 N N . LEU A 1 326 ? 22.653 40.053 -32.721 1.00 91.56 326 LEU A N 1
ATOM 2485 C CA . LEU A 1 326 ? 22.581 39.140 -33.862 1.00 91.56 326 LEU A CA 1
ATOM 2486 C C . LEU A 1 326 ? 23.874 38.350 -34.068 1.00 91.56 326 LEU A C 1
ATOM 2488 O O . LEU A 1 326 ? 23.805 37.134 -34.246 1.00 91.56 326 LEU A O 1
ATOM 2492 N N . ASP A 1 327 ? 25.035 39.010 -34.021 1.00 91.12 327 ASP A N 1
ATOM 2493 C CA . ASP A 1 327 ? 26.333 38.333 -34.201 1.00 91.12 327 ASP A CA 1
ATOM 2494 C C . ASP A 1 327 ? 26.815 37.664 -32.909 1.00 91.12 327 ASP A C 1
ATOM 2496 O O . ASP A 1 327 ? 27.459 36.619 -32.950 1.00 91.12 327 ASP A O 1
ATOM 2500 N N . GLY A 1 328 ? 26.491 38.254 -31.756 1.00 92.81 328 GLY A N 1
ATOM 2501 C CA . GLY A 1 328 ? 26.812 37.702 -30.445 1.00 92.81 328 GLY A CA 1
ATOM 2502 C C . GLY A 1 328 ? 25.778 36.681 -29.979 1.00 92.81 328 GLY A C 1
ATOM 2503 O O . GLY A 1 328 ? 25.970 35.473 -30.105 1.00 92.81 328 GLY A O 1
ATOM 2504 N N . VAL A 1 329 ? 24.679 37.171 -29.399 1.00 93.88 329 VAL A N 1
ATOM 2505 C CA . VAL A 1 329 ? 23.721 36.335 -28.654 1.00 93.88 329 VAL A CA 1
ATOM 2506 C C . VAL A 1 329 ? 23.025 35.308 -29.547 1.00 93.88 329 VAL A C 1
ATOM 2508 O O . VAL A 1 329 ? 23.009 34.117 -29.221 1.00 93.88 329 VAL A O 1
ATOM 2511 N N . TYR A 1 330 ? 22.443 35.754 -30.661 1.00 95.00 330 TYR A N 1
ATOM 2512 C CA . TYR A 1 330 ? 21.677 34.891 -31.555 1.00 95.00 330 TYR A CA 1
ATOM 2513 C C . TYR A 1 330 ? 22.567 33.832 -32.196 1.00 95.00 330 TYR A C 1
ATOM 2515 O O . TYR A 1 330 ? 22.258 32.651 -32.082 1.00 95.00 330 TYR A O 1
ATOM 2523 N N . LEU A 1 331 ? 23.679 34.224 -32.826 1.00 93.81 331 LEU A N 1
ATOM 2524 C CA . LEU A 1 331 ? 24.543 33.279 -33.531 1.00 93.81 331 LEU A CA 1
ATOM 2525 C C . LEU A 1 331 ? 25.168 32.263 -32.565 1.00 93.81 331 LEU A C 1
ATOM 2527 O O . LEU A 1 331 ? 25.153 31.071 -32.863 1.00 93.81 331 LEU A O 1
ATOM 2531 N N . ALA A 1 332 ? 25.610 32.688 -31.376 1.00 93.88 332 ALA A N 1
ATOM 2532 C CA . ALA A 1 332 ? 26.101 31.763 -30.353 1.00 93.88 332 ALA A CA 1
ATOM 2533 C C . ALA A 1 332 ? 25.023 30.755 -29.923 1.00 93.88 332 ALA A C 1
ATOM 2535 O O . ALA A 1 332 ? 25.284 29.555 -29.847 1.00 93.88 332 ALA A O 1
ATOM 2536 N N . THR A 1 333 ? 23.794 31.223 -29.694 1.00 94.56 333 THR A N 1
ATOM 2537 C CA . THR A 1 333 ? 22.682 30.359 -29.273 1.00 94.56 333 THR A CA 1
ATOM 2538 C C . THR A 1 333 ? 22.252 29.422 -30.402 1.00 94.56 333 THR A C 1
ATOM 2540 O O . THR A 1 333 ? 22.058 28.233 -30.169 1.00 94.56 333 THR A O 1
ATOM 2543 N N . ALA A 1 334 ? 22.163 29.920 -31.635 1.00 94.00 334 ALA A N 1
ATOM 2544 C CA . ALA A 1 334 ? 21.835 29.138 -32.822 1.00 94.00 334 ALA A CA 1
ATOM 2545 C C . ALA A 1 334 ? 22.860 28.023 -33.066 1.00 94.00 334 ALA A C 1
ATOM 2547 O O . ALA A 1 334 ? 22.464 26.899 -33.360 1.00 94.00 334 ALA A O 1
ATOM 2548 N N . TRP A 1 335 ? 24.154 28.296 -32.872 1.00 93.94 335 TRP A N 1
ATOM 2549 C CA . TRP A 1 335 ? 25.208 27.282 -32.947 1.00 93.94 335 TRP A CA 1
ATOM 2550 C C . TRP A 1 335 ? 25.071 26.212 -31.866 1.00 93.94 335 TRP A C 1
ATOM 2552 O O . TRP A 1 335 ? 25.125 25.023 -32.175 1.00 93.94 335 TRP A O 1
ATOM 2562 N N . VAL A 1 336 ? 24.855 26.614 -30.609 1.00 94.12 336 VAL A N 1
ATOM 2563 C CA . VAL A 1 336 ? 24.656 25.660 -29.506 1.00 94.12 336 VAL A CA 1
ATOM 2564 C C . VAL A 1 336 ? 23.435 24.784 -29.773 1.00 94.12 336 VAL A C 1
ATOM 2566 O O . VAL A 1 336 ? 23.524 23.565 -29.660 1.00 94.12 336 VAL A O 1
ATOM 2569 N N . VAL A 1 337 ? 22.313 25.378 -30.184 1.00 94.44 337 VAL A N 1
ATOM 2570 C CA . VAL A 1 337 ? 21.081 24.642 -30.491 1.00 94.44 337 VAL A CA 1
ATOM 2571 C C . VAL A 1 337 ? 21.281 23.711 -31.685 1.00 94.44 337 VAL A C 1
ATOM 2573 O O . VAL A 1 337 ? 20.931 22.540 -31.595 1.00 94.44 337 VAL A O 1
ATOM 2576 N N . ALA A 1 338 ? 21.870 24.185 -32.783 1.00 94.38 338 ALA A N 1
ATOM 2577 C CA . ALA A 1 338 ? 22.061 23.371 -33.980 1.00 94.38 338 ALA A CA 1
ATOM 2578 C C . ALA A 1 338 ? 23.003 22.184 -33.740 1.00 94.38 338 ALA A C 1
ATOM 2580 O O . ALA A 1 338 ? 22.762 21.105 -34.274 1.00 94.38 338 ALA A O 1
ATOM 2581 N N . VAL A 1 339 ? 24.053 22.351 -32.931 1.00 91.31 339 VAL A N 1
ATOM 2582 C CA . VAL A 1 339 ? 25.074 21.311 -32.725 1.00 91.31 339 VAL A CA 1
ATOM 2583 C C . VAL A 1 339 ? 24.746 20.380 -31.553 1.00 91.31 339 VAL A C 1
ATOM 2585 O O . VAL A 1 339 ? 24.956 19.177 -31.667 1.00 91.31 339 VAL A O 1
ATOM 2588 N N . MET A 1 340 ? 24.229 20.895 -30.433 1.00 92.81 340 MET A N 1
ATOM 2589 C CA . MET A 1 340 ? 24.096 20.112 -29.191 1.00 92.81 340 MET A CA 1
ATOM 2590 C C . MET A 1 340 ? 22.718 19.479 -28.997 1.00 92.81 340 MET A C 1
ATOM 2592 O O . MET A 1 340 ? 22.622 18.405 -28.403 1.00 92.81 340 MET A O 1
ATOM 2596 N N . LEU A 1 341 ? 21.649 20.111 -29.491 1.00 93.62 341 LEU A N 1
ATOM 2597 C CA . LEU A 1 341 ? 20.288 19.608 -29.288 1.00 93.62 341 LEU A CA 1
ATOM 2598 C C . LEU A 1 341 ? 20.031 18.273 -30.013 1.00 93.62 341 LEU A C 1
ATOM 2600 O O . LEU A 1 341 ? 19.479 17.371 -29.380 1.00 93.62 341 LEU A O 1
ATOM 2604 N N . PRO A 1 342 ? 20.433 18.083 -31.287 1.00 94.56 342 PRO A N 1
ATOM 2605 C CA . PRO A 1 342 ? 20.121 16.846 -32.002 1.00 94.56 342 PRO A CA 1
ATOM 2606 C C . PRO A 1 342 ? 20.778 15.583 -31.423 1.00 94.56 342 PRO A C 1
ATOM 2608 O O . PRO A 1 342 ? 20.063 14.592 -31.265 1.00 94.56 342 PRO A O 1
ATOM 2611 N N . PRO A 1 343 ? 22.073 15.585 -31.031 1.00 94.38 343 PRO A N 1
ATOM 2612 C CA . PRO A 1 343 ? 22.665 14.450 -30.326 1.00 94.38 343 PRO A CA 1
ATOM 2613 C C . PRO A 1 343 ? 21.912 14.103 -29.039 1.00 94.38 343 PRO A C 1
ATOM 2615 O O . PRO A 1 343 ? 21.602 12.940 -28.812 1.00 94.38 343 PRO A O 1
ATOM 2618 N N . MET A 1 344 ? 21.554 15.094 -28.215 1.00 93.50 344 MET A N 1
ATOM 2619 C CA . MET A 1 344 ? 20.832 14.845 -26.960 1.00 93.50 344 MET A CA 1
ATOM 2620 C C . MET A 1 344 ? 19.439 14.252 -27.199 1.00 93.50 344 MET A C 1
ATOM 2622 O O . MET A 1 344 ? 19.051 13.306 -26.516 1.00 93.50 344 MET A O 1
ATOM 2626 N N . ALA A 1 345 ? 18.711 14.761 -28.196 1.00 93.50 345 ALA A N 1
ATOM 2627 C CA . ALA A 1 345 ? 17.379 14.275 -28.549 1.00 93.50 345 ALA A CA 1
ATOM 2628 C C . ALA A 1 345 ? 17.370 12.808 -29.014 1.00 93.50 345 ALA A C 1
ATOM 2630 O O . ALA A 1 345 ? 16.357 12.131 -28.864 1.00 93.50 345 ALA A O 1
ATOM 2631 N N . ILE A 1 346 ? 18.485 12.318 -29.563 1.00 93.56 346 ILE A N 1
ATOM 2632 C CA . ILE A 1 346 ? 18.658 10.918 -29.977 1.00 93.56 346 ILE A CA 1
ATOM 2633 C C . ILE A 1 346 ? 19.201 10.070 -28.819 1.00 93.56 346 ILE A C 1
ATOM 2635 O O . ILE A 1 346 ? 18.728 8.957 -28.590 1.00 93.56 346 ILE A O 1
ATOM 2639 N N . PHE A 1 347 ? 20.168 10.604 -28.071 1.00 93.06 347 PHE A N 1
ATOM 2640 C CA . PHE A 1 347 ? 20.842 9.900 -26.986 1.00 93.06 347 PHE A CA 1
ATOM 2641 C C . PHE A 1 347 ? 19.894 9.533 -25.846 1.00 93.06 347 PHE A C 1
ATOM 2643 O O . PHE A 1 347 ? 19.901 8.384 -25.420 1.00 93.06 347 PHE A O 1
ATOM 2650 N N . PHE A 1 348 ? 19.069 10.470 -25.360 1.00 91.25 348 PHE A N 1
ATOM 2651 C CA . PHE A 1 348 ? 18.222 10.214 -24.189 1.00 91.25 348 PHE A CA 1
ATOM 2652 C C . PHE A 1 348 ? 17.214 9.075 -24.412 1.00 91.25 348 PHE A C 1
ATOM 2654 O O . PHE A 1 348 ? 17.209 8.157 -23.597 1.00 91.25 348 PHE A O 1
ATOM 2661 N N . PRO A 1 349 ? 16.429 9.038 -25.510 1.00 91.69 349 PRO A N 1
ATOM 2662 C CA . PRO A 1 349 ? 15.536 7.910 -25.770 1.00 91.69 349 PRO A CA 1
ATOM 2663 C C . PRO A 1 349 ? 16.270 6.574 -25.925 1.00 91.69 349 PRO A C 1
ATOM 2665 O O . PRO A 1 349 ? 15.808 5.563 -25.406 1.00 91.69 349 PRO A O 1
ATOM 2668 N N . LEU A 1 350 ? 17.418 6.556 -26.615 1.00 90.88 350 LEU A N 1
ATOM 2669 C CA . LEU A 1 350 ? 18.231 5.342 -26.763 1.00 90.88 350 LEU A CA 1
ATOM 2670 C C . LEU A 1 350 ? 18.803 4.865 -25.428 1.00 90.88 350 LEU A C 1
ATOM 2672 O O . LEU A 1 350 ? 18.898 3.664 -25.205 1.00 90.88 350 LEU A O 1
ATOM 2676 N N . PHE A 1 351 ? 19.192 5.795 -24.559 1.00 87.38 351 PHE A N 1
ATOM 2677 C CA . PHE A 1 351 ? 19.705 5.481 -23.235 1.00 87.38 351 PHE A CA 1
ATOM 2678 C C . PHE A 1 351 ? 18.604 4.921 -22.333 1.00 87.38 351 PHE A C 1
ATOM 2680 O O . PHE A 1 351 ? 18.819 3.890 -21.711 1.00 87.38 351 PHE A O 1
ATOM 2687 N N . THR A 1 352 ? 17.410 5.522 -22.325 1.00 86.88 352 THR A N 1
ATOM 2688 C CA . THR A 1 352 ? 16.260 4.986 -21.579 1.00 86.88 352 THR A CA 1
ATOM 2689 C C . THR A 1 352 ? 15.884 3.581 -22.056 1.00 86.88 352 THR A C 1
ATOM 2691 O O . THR A 1 352 ? 15.689 2.699 -21.235 1.00 86.88 352 THR A O 1
ATOM 2694 N N . LEU A 1 353 ? 15.888 3.329 -23.371 1.00 84.75 353 LEU A N 1
ATOM 2695 C CA . LEU A 1 353 ? 15.655 1.989 -23.938 1.00 84.75 353 LEU A CA 1
ATOM 2696 C C . LEU A 1 353 ? 16.742 0.954 -23.603 1.00 84.75 353 LEU A C 1
ATOM 2698 O O . LEU A 1 353 ? 16.534 -0.227 -23.855 1.00 84.75 353 LEU A O 1
ATOM 2702 N N . LEU A 1 354 ? 17.923 1.390 -23.160 1.00 82.62 354 LEU A N 1
ATOM 2703 C CA . LEU A 1 354 ? 18.983 0.504 -22.672 1.00 82.62 354 LEU A CA 1
ATOM 2704 C C . LEU A 1 354 ? 18.933 0.297 -21.156 1.00 82.62 354 LEU A C 1
ATOM 2706 O O . LEU A 1 354 ? 19.541 -0.651 -20.662 1.00 82.62 354 LEU A O 1
ATOM 2710 N N . GLU A 1 355 ? 18.324 1.233 -20.432 1.00 75.94 355 GLU A N 1
ATOM 2711 C CA . GLU A 1 355 ? 18.129 1.159 -18.986 1.00 75.94 355 GLU A CA 1
ATOM 2712 C C . GLU A 1 355 ? 16.951 0.243 -18.627 1.00 75.94 355 GLU A C 1
ATOM 2714 O O . GLU A 1 355 ? 17.043 -0.492 -17.640 1.00 75.94 355 GLU A O 1
ATOM 2719 N N . ASP A 1 356 ? 15.902 0.263 -19.455 1.00 65.38 356 ASP A N 1
ATOM 2720 C CA . ASP A 1 356 ? 14.768 -0.672 -19.438 1.00 65.38 356 ASP A CA 1
ATOM 2721 C C . ASP A 1 356 ? 15.119 -2.022 -20.092 1.00 65.38 356 ASP A C 1
ATOM 2723 O O . ASP A 1 356 ? 14.702 -3.070 -19.535 1.00 65.38 356 ASP A O 1
#

Solvent-accessible surface area (backbone atoms only — not comparable to full-atom values): 19336 Å² total; per-residue (Å²): 135,83,52,70,50,74,53,74,56,97,89,42,78,48,78,46,75,59,62,60,91,66,72,48,72,81,56,96,44,73,52,20,47,54,38,45,30,37,65,53,54,53,63,61,65,56,46,76,46,80,30,48,49,73,49,43,41,67,41,36,39,33,52,52,57,46,49,65,65,43,73,44,46,36,38,36,36,25,44,49,66,60,12,36,30,73,14,37,45,70,43,47,72,54,42,19,69,70,42,20,38,57,49,37,61,27,34,72,93,77,56,41,42,49,70,59,40,53,50,52,47,52,34,44,53,68,61,74,50,86,68,59,51,59,75,67,90,54,60,54,73,68,56,48,52,44,32,68,63,39,16,58,48,39,36,74,39,38,78,80,51,81,45,34,51,52,51,30,54,38,47,52,68,62,38,65,69,61,50,48,24,45,70,75,34,44,65,73,46,71,39,84,65,91,74,77,71,87,74,82,62,43,54,70,71,40,41,50,47,39,52,52,50,37,51,59,47,41,74,72,50,66,96,57,50,68,59,49,42,55,50,39,48,49,53,50,20,44,55,51,36,62,71,28,44,50,73,83,48,76,56,55,58,64,78,59,61,62,51,51,50,54,42,56,71,28,94,74,53,13,61,58,49,52,53,47,51,51,50,49,52,52,47,51,21,55,62,61,16,49,60,58,18,50,52,39,34,45,50,45,48,63,48,39,46,52,52,51,52,55,50,39,62,74,69,65,57,55,69,72,58,47,47,49,48,52,66,42,53,44,45,52,49,39,51,49,50,17,64,53,46,38,32,51,68,46,40,54,61,55,48,51,67,68,74,105

Mean predicted aligned error: 13.29 Å

pLDDT: mean 84.54, std 11.72, range [40.19, 96.38]

Sequence (356 aa):
MRAEGAFVHEGKRAKVVDLPGTYSLLAGSVDEEVARDFVLFGRPDVTVVVVDATRLERNLNLVLQILEITDRVVVFLNLVDEARRHGIAVDSSRLERELGVPVVQGVAREGAGIDDLVSAVHEVALGTHAVSAVRVEQHTAEVEAALEELAPVIQDAFPEVPNPRWVALRLLNADEAVEGAVLSGELGQLSHDESGAVVEIAPVEARQRVRKTAMSLRWGLPSDFQDVVTGRAYEVAEQIAARVQVRGLKKVGFAFDRKMDQWLTSRIFGFPLMLFILAAVFWITIEGANIPSSILATVLIDNGHGALKALAAGLGIPLWLDGLLLDGVYLATAWVVAVMLPPMAIFFPLFTLLED

Radius of gyration: 30.4 Å; Cα contacts (8 Å, |Δi|>4): 420; chains: 1; bounding box: 62×75×75 Å

Nearest PDB structures (foldseek):
  3a1t-assembly1_A  TM=8.499E-01  e=6.361E-12  Thermotoga maritima
  3a1u-assembly1_A  TM=8.395E-01  e=1.163E-11  Thermotoga maritima
  3a1s-assembly2_B  TM=8.296E-01  e=9.513E-12  Thermotoga maritima
  3a1v-assembly1_A  TM=8.369E-01  e=3.700E-11  Thermotoga maritima
  3iby-assembly4_D  TM=8.753E-01  e=3.743E-10  Legionella pneumophila

Foldseek 3Di:
DWDKDWDADPNDIDIDIDAQDDQALPDPDPSSLLVVLCLFQVPDLADEQEAEQLPQLSSLLRVLRSLLRDLRYEYEHEPQVVCLLQQKHFAQVLLCVLQQAHYFYAHVVVVGRVVVRVVSNVCSSVVVRRGPGDPDPLADPLLVVLLVVLLVLQCVQPVPRRGSSVLLSCLLVVPVVSLVCLQQQNNNCSPPDVPPDDDDRGDNVSSVSSNVSSVVSSVVDDPCRVVSSSVSSSVSSVVSCVVGMDHDGDNNDDPVVVVVCCQCPDPPNVVVVVVVLVVVLQVCLVVVLVVQLVVLCCVQPVPVLVVVVVVCVVVVPDPVVNCCPRVNVRNVVSNCCSRPVSSVVSNPVSVVVVVD

Secondary structure (DSSP, 8-state):
---EEEEEETTEEEEEEPPPP-S-SSS--HHHHHHHHHHHHS--S-EEEEEEGGGHHHHHHHHHHHHHH-S-EEEEEE-HHHHHHTTEEE-HHHHHHHHTS-EEE-BGGGTBTHHHHHHHHHHHHHT-S---------S-HHHHHHHHHHHHHHHHH-TT-S-HHHHHHHHHTT-HHHHHHHHHT-TT-SS--TT-----PPPHHHHHHHHHHHHHHHHHS-TTHHHHHHHHHHHHHHHHHHHHEEE-PPP---HHHHHHHHHHT-TTTHHHHHHHHHHHHHHHHHHHHHHHHHHHIIIIIIIIIHHHHHHHHHTT--HHHHIIIIIIIIHHHHHHHHHHHHHHHHHHHHHHHHH-